Protein AF-A0A7S2TZH8-F1 (afdb_monomer_lite)

Organism: NCBI:txid641309

Structure (mmCIF, N/CA/C/O backbone):
data_AF-A0A7S2TZH8-F1
#
_entry.id   AF-A0A7S2TZH8-F1
#
loop_
_atom_site.group_PDB
_atom_site.id
_atom_site.type_symbol
_atom_site.label_atom_id
_atom_site.label_alt_id
_atom_site.label_comp_id
_atom_site.label_asym_id
_atom_site.label_entity_id
_atom_site.label_seq_id
_atom_site.pdbx_PDB_ins_code
_atom_site.Cartn_x
_atom_site.Cartn_y
_atom_site.Cartn_z
_atom_site.occupancy
_atom_site.B_iso_or_equiv
_atom_site.auth_seq_id
_atom_site.auth_comp_id
_atom_site.auth_asym_id
_atom_site.auth_atom_id
_atom_site.pdbx_PDB_model_num
ATOM 1 N N . MET A 1 1 ? 3.798 -15.318 5.183 1.00 91.62 1 MET A N 1
ATOM 2 C CA . MET A 1 1 ? 3.689 -14.186 4.236 1.00 91.62 1 MET A CA 1
ATOM 3 C C . MET A 1 1 ? 3.043 -14.670 2.945 1.00 91.62 1 MET A C 1
ATOM 5 O O . MET A 1 1 ? 3.089 -15.868 2.688 1.00 91.62 1 MET A O 1
ATOM 9 N N . ILE A 1 2 ? 2.497 -13.764 2.139 1.00 96.31 2 ILE A N 1
ATOM 10 C CA . ILE A 1 2 ? 2.036 -14.032 0.769 1.00 96.31 2 ILE A CA 1
ATOM 11 C C . ILE A 1 2 ? 2.499 -12.891 -0.139 1.00 96.31 2 ILE A C 1
ATOM 13 O O . ILE A 1 2 ? 2.501 -11.745 0.303 1.00 96.31 2 ILE A O 1
ATOM 17 N N . GLN A 1 3 ? 2.905 -13.190 -1.375 1.00 97.12 3 GLN A N 1
ATOM 18 C CA . GLN A 1 3 ? 3.192 -12.179 -2.396 1.00 97.12 3 GLN A CA 1
ATOM 19 C C . GLN A 1 3 ? 2.067 -12.169 -3.429 1.00 97.12 3 GLN A C 1
ATOM 21 O O . GLN A 1 3 ? 1.777 -13.201 -4.032 1.00 97.12 3 GLN A O 1
ATOM 26 N N . PHE A 1 4 ? 1.486 -10.998 -3.657 1.00 96.94 4 PHE A N 1
ATOM 27 C CA . PHE A 1 4 ? 0.688 -10.715 -4.839 1.00 96.94 4 PHE A CA 1
ATOM 28 C C . PHE A 1 4 ? 1.591 -10.140 -5.928 1.00 96.94 4 PHE A C 1
ATOM 30 O O . PHE A 1 4 ? 2.463 -9.312 -5.655 1.00 96.94 4 PHE A O 1
ATOM 37 N N . GLN A 1 5 ? 1.388 -10.603 -7.156 1.00 96.25 5 GLN A N 1
ATOM 38 C CA . GLN A 1 5 ? 2.059 -10.098 -8.343 1.00 96.25 5 GLN A CA 1
ATOM 39 C C . GLN A 1 5 ? 1.097 -10.213 -9.524 1.00 96.25 5 GLN A C 1
ATOM 41 O O . GLN A 1 5 ? 0.615 -11.304 -9.831 1.00 96.25 5 GLN A O 1
ATOM 46 N N . SER A 1 6 ? 0.815 -9.086 -10.174 1.00 93.81 6 SER A N 1
ATOM 47 C CA . SER A 1 6 ? 0.067 -9.064 -11.429 1.00 93.81 6 SER A CA 1
ATOM 48 C C . SER A 1 6 ? 0.870 -9.756 -12.528 1.00 93.81 6 SER A C 1
ATOM 50 O O . SER A 1 6 ? 2.095 -9.651 -12.573 1.00 93.81 6 SER A O 1
ATOM 52 N N . VAL A 1 7 ? 0.171 -10.392 -13.467 1.00 89.56 7 VAL A N 1
ATOM 53 C CA . VAL A 1 7 ? 0.772 -10.928 -14.700 1.00 89.56 7 VAL A CA 1
ATOM 54 C C . VAL A 1 7 ? 1.416 -9.837 -15.564 1.00 89.56 7 VAL A C 1
ATOM 56 O O . VAL A 1 7 ? 2.284 -10.133 -16.373 1.00 89.56 7 VAL A O 1
ATOM 59 N N . GLU A 1 8 ? 1.014 -8.580 -15.367 1.00 88.69 8 GLU A N 1
ATOM 60 C CA . GLU A 1 8 ? 1.571 -7.399 -16.040 1.00 88.69 8 GLU A CA 1
ATOM 61 C C . GLU A 1 8 ? 2.917 -6.960 -15.436 1.00 88.69 8 GLU A C 1
ATOM 63 O O . GLU A 1 8 ? 3.571 -6.065 -15.962 1.00 88.69 8 GLU A O 1
ATOM 68 N N . VAL A 1 9 ? 3.339 -7.548 -14.310 1.00 92.69 9 VAL A N 1
ATOM 69 C CA . VAL A 1 9 ? 4.592 -7.191 -13.639 1.00 92.69 9 VAL A CA 1
ATOM 70 C C . VAL A 1 9 ? 5.610 -8.310 -13.775 1.00 92.69 9 VAL A C 1
ATOM 72 O O . VAL A 1 9 ? 5.431 -9.421 -13.271 1.00 92.69 9 VAL A O 1
ATOM 75 N N . MET A 1 10 ? 6.741 -7.972 -14.384 1.00 93.12 10 MET A N 1
ATOM 76 C CA . MET A 1 10 ? 7.949 -8.780 -14.351 1.00 93.12 10 MET A CA 1
ATOM 77 C C . MET A 1 10 ? 8.867 -8.241 -13.258 1.00 93.12 10 MET A C 1
ATOM 79 O O . MET A 1 10 ? 9.319 -7.096 -13.302 1.00 93.12 10 MET A O 1
ATOM 83 N N . ALA A 1 11 ? 9.150 -9.085 -12.272 1.00 93.25 11 ALA A N 1
ATOM 84 C CA . ALA A 1 11 ? 10.054 -8.777 -11.178 1.00 93.25 11 ALA A CA 1
ATOM 85 C C . ALA A 1 11 ? 11.093 -9.891 -11.044 1.00 93.25 11 ALA A C 1
ATOM 87 O O . ALA A 1 11 ? 10.761 -11.077 -11.024 1.00 93.25 11 ALA A O 1
ATOM 88 N N . SER A 1 12 ? 12.368 -9.516 -10.943 1.00 92.81 12 SER A N 1
ATOM 89 C CA . SER A 1 12 ? 13.434 -10.473 -10.659 1.00 92.81 12 SER A CA 1
ATOM 90 C C . SER A 1 12 ? 13.278 -11.069 -9.247 1.00 92.81 12 SER A C 1
ATOM 92 O O . SER A 1 12 ? 12.779 -10.393 -8.344 1.00 92.81 12 SER A O 1
ATOM 94 N N . PRO A 1 13 ? 13.783 -12.290 -8.975 1.00 93.25 13 PRO A N 1
ATOM 95 C CA . PRO A 1 13 ? 13.750 -12.865 -7.625 1.00 93.25 13 PRO A CA 1
ATOM 96 C C . PRO A 1 13 ? 14.422 -11.983 -6.561 1.00 93.25 13 PRO A C 1
ATOM 98 O O . PRO A 1 13 ? 14.101 -12.072 -5.377 1.00 93.25 13 PRO A O 1
ATOM 101 N N . ARG A 1 14 ? 15.359 -11.120 -6.976 1.00 94.75 14 ARG A N 1
ATOM 102 C CA . ARG A 1 14 ? 16.012 -10.145 -6.099 1.00 94.75 14 ARG A CA 1
ATOM 103 C C . ARG A 1 14 ? 15.022 -9.108 -5.564 1.00 94.75 14 ARG A C 1
ATOM 105 O O . ARG A 1 14 ? 15.139 -8.736 -4.404 1.00 94.75 14 ARG A O 1
ATOM 112 N N . ILE A 1 15 ? 14.045 -8.682 -6.366 1.00 96.12 15 ILE A N 1
ATOM 113 C CA . ILE A 1 15 ? 13.006 -7.734 -5.940 1.00 96.12 15 ILE A CA 1
ATOM 114 C C . ILE A 1 15 ? 12.156 -8.349 -4.830 1.00 96.12 15 ILE A C 1
ATOM 116 O O . ILE A 1 15 ? 12.009 -7.741 -3.775 1.00 96.12 15 ILE A O 1
ATOM 120 N N . SER A 1 16 ? 11.682 -9.584 -5.016 1.00 95.88 16 SER A N 1
ATOM 121 C CA . SER A 1 16 ? 10.938 -10.306 -3.977 1.00 95.88 16 SER A CA 1
ATOM 122 C C . SER A 1 16 ? 11.729 -10.422 -2.675 1.00 95.88 16 SER A C 1
ATOM 124 O O . SER A 1 16 ? 11.171 -10.180 -1.610 1.00 95.88 16 SER A O 1
ATOM 126 N N . ARG A 1 17 ? 13.036 -10.725 -2.737 1.00 96.25 17 ARG A N 1
ATOM 127 C CA . ARG A 1 17 ? 13.890 -10.760 -1.534 1.00 96.25 17 ARG A CA 1
ATOM 128 C C . ARG A 1 17 ? 13.921 -9.415 -0.815 1.00 96.25 17 ARG A C 1
ATOM 130 O O . ARG A 1 17 ? 13.710 -9.395 0.389 1.00 96.25 17 ARG A O 1
ATOM 137 N N . VAL A 1 18 ? 14.086 -8.311 -1.545 1.00 97.00 18 VAL A N 1
ATOM 138 C CA . VAL A 1 18 ? 14.051 -6.965 -0.951 1.00 97.00 18 VAL A CA 1
ATOM 139 C C . VAL A 1 18 ? 12.703 -6.684 -0.289 1.00 97.00 18 VAL A C 1
ATOM 141 O O . VAL A 1 18 ? 12.671 -6.260 0.860 1.00 97.00 18 VAL A O 1
ATOM 144 N N . LEU A 1 19 ? 11.576 -6.955 -0.953 1.00 98.06 19 LEU A N 1
ATOM 145 C CA . LEU A 1 19 ? 10.261 -6.708 -0.346 1.00 98.06 19 LEU A CA 1
ATOM 146 C C . LEU A 1 19 ? 10.066 -7.518 0.949 1.00 98.06 19 LEU A C 1
ATOM 148 O O . LEU A 1 19 ? 9.522 -7.002 1.924 1.00 98.06 19 LEU A O 1
ATOM 152 N N . VAL A 1 20 ? 10.561 -8.758 0.978 1.00 97.69 20 VAL A N 1
ATOM 153 C CA . VAL A 1 20 ? 10.527 -9.634 2.158 1.00 97.69 20 VAL A CA 1
ATOM 154 C C . VAL A 1 20 ? 11.444 -9.134 3.273 1.00 97.69 20 VAL A C 1
ATOM 156 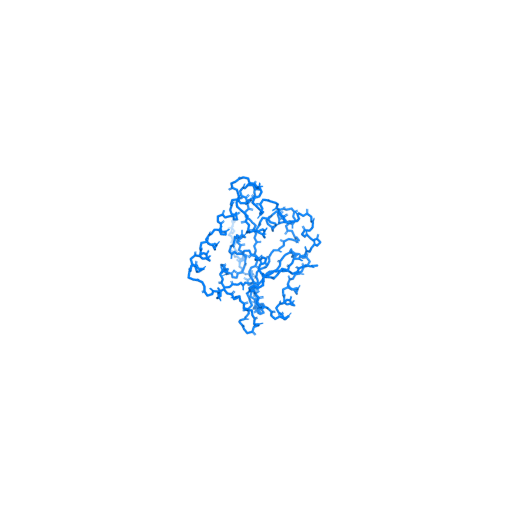O O . VAL A 1 20 ? 11.029 -9.129 4.427 1.00 97.69 20 VAL A O 1
ATOM 159 N N . GLU A 1 21 ? 12.652 -8.664 2.958 1.00 96.81 21 GLU A N 1
ATOM 160 C CA . GLU A 1 21 ? 13.579 -8.076 3.940 1.00 96.81 21 GLU A CA 1
ATOM 161 C C . GLU A 1 21 ? 12.973 -6.849 4.642 1.00 96.81 21 GLU A C 1
ATOM 163 O O . GLU A 1 21 ? 13.198 -6.622 5.832 1.00 96.81 21 GLU A O 1
ATOM 168 N N . TYR A 1 22 ? 12.152 -6.073 3.930 1.00 97.62 22 TYR A N 1
ATOM 169 C CA . TYR A 1 22 ? 11.456 -4.914 4.489 1.00 97.62 22 TYR A CA 1
ATOM 170 C C . TYR A 1 22 ? 10.176 -5.288 5.254 1.00 97.62 22 TYR A C 1
ATOM 172 O O . TYR A 1 22 ? 9.649 -4.444 5.995 1.00 97.62 22 TYR A O 1
ATOM 180 N N . LEU A 1 23 ? 9.676 -6.524 5.117 1.00 98.06 23 LEU A N 1
ATOM 181 C CA . LEU A 1 23 ? 8.510 -7.040 5.838 1.00 98.06 23 LEU A CA 1
ATOM 182 C C . LEU A 1 23 ? 8.918 -7.480 7.254 1.00 98.06 23 LEU A C 1
ATOM 184 O O . LEU A 1 23 ? 9.037 -8.659 7.574 1.00 98.06 23 LEU A O 1
ATOM 188 N N . GLN A 1 24 ? 9.153 -6.485 8.104 1.00 96.75 24 GLN A N 1
ATOM 189 C CA . GLN A 1 24 ? 9.595 -6.658 9.487 1.00 96.75 24 GLN A CA 1
ATOM 190 C C . GLN A 1 24 ? 8.422 -6.936 10.442 1.00 96.75 24 GLN A C 1
ATOM 192 O O . GLN A 1 24 ? 7.250 -6.815 10.082 1.00 96.75 24 GLN A O 1
ATOM 197 N N . GLU A 1 25 ? 8.729 -7.249 11.704 1.00 97.00 25 GLU A N 1
ATOM 198 C CA . GLU A 1 25 ? 7.733 -7.568 12.738 1.00 97.00 25 GLU A CA 1
ATOM 199 C C . GLU A 1 25 ? 6.642 -6.493 12.890 1.00 97.00 25 GLU A C 1
ATOM 201 O O . GLU A 1 25 ? 5.471 -6.821 13.059 1.00 97.00 25 GLU A O 1
ATOM 206 N N . ASN A 1 26 ? 6.985 -5.213 12.740 1.00 97.75 26 ASN A N 1
ATOM 207 C CA . ASN A 1 26 ? 6.043 -4.093 12.832 1.00 97.75 26 ASN A CA 1
ATOM 208 C C . ASN A 1 26 ? 5.299 -3.763 11.520 1.00 97.75 26 ASN A C 1
ATOM 210 O O . ASN A 1 26 ? 4.552 -2.785 11.456 1.00 97.75 26 ASN A O 1
ATOM 214 N N . THR A 1 27 ? 5.529 -4.535 10.458 1.00 98.44 27 THR A N 1
ATOM 215 C CA . THR A 1 27 ? 5.052 -4.246 9.103 1.00 98.44 27 THR A CA 1
ATOM 216 C C . THR A 1 27 ? 3.922 -5.198 8.718 1.00 98.44 27 THR A C 1
ATOM 218 O O . THR A 1 27 ? 4.018 -6.408 8.926 1.00 98.44 27 THR A O 1
ATOM 221 N N . LEU A 1 28 ? 2.844 -4.647 8.161 1.00 98.69 28 LEU A N 1
ATOM 222 C CA . LEU A 1 28 ? 1.724 -5.399 7.593 1.00 98.69 28 LEU A CA 1
ATOM 223 C C . LEU A 1 28 ? 1.988 -5.770 6.135 1.00 98.69 28 LEU A C 1
ATOM 225 O O . LEU A 1 28 ? 1.740 -6.905 5.733 1.00 98.69 28 LEU A O 1
ATOM 229 N N . VAL A 1 29 ? 2.464 -4.802 5.353 1.00 98.81 29 VAL A N 1
ATOM 230 C CA . VAL A 1 29 ? 2.607 -4.931 3.904 1.00 98.81 29 VAL A CA 1
ATOM 231 C C . VAL A 1 29 ? 3.777 -4.106 3.388 1.00 98.81 29 VAL A C 1
ATOM 233 O O . VAL A 1 29 ? 4.039 -2.996 3.865 1.00 98.81 29 VAL A O 1
ATOM 236 N N . VAL A 1 30 ? 4.460 -4.655 2.390 1.00 98.81 30 VAL A N 1
ATOM 237 C CA . VAL A 1 30 ? 5.505 -3.983 1.620 1.00 98.81 30 VAL A CA 1
ATOM 238 C C . VAL A 1 30 ? 5.215 -4.166 0.140 1.00 98.81 30 VAL A C 1
ATOM 240 O O . VAL A 1 30 ? 5.073 -5.297 -0.310 1.00 98.81 30 VAL A O 1
ATOM 243 N N . GLY A 1 31 ? 5.159 -3.084 -0.628 1.00 98.62 31 GLY A N 1
ATOM 244 C CA . GLY A 1 31 ? 5.014 -3.150 -2.084 1.00 98.62 31 GLY A CA 1
ATOM 245 C C . GLY A 1 31 ? 6.108 -2.398 -2.813 1.00 98.62 31 GLY A C 1
ATOM 246 O O . GLY A 1 31 ? 6.799 -1.559 -2.234 1.00 98.62 31 GLY A O 1
ATOM 247 N N . ALA A 1 32 ? 6.268 -2.717 -4.091 1.00 98.19 32 ALA A N 1
ATOM 248 C CA . ALA A 1 32 ? 7.165 -1.994 -4.976 1.00 98.19 32 ALA A CA 1
ATOM 249 C C . ALA A 1 32 ? 6.462 -0.759 -5.556 1.00 98.19 32 ALA A C 1
ATOM 251 O O . ALA A 1 32 ? 5.329 -0.850 -6.028 1.00 98.19 32 ALA A O 1
ATOM 252 N N . ALA A 1 33 ? 7.149 0.383 -5.565 1.00 97.56 33 ALA A N 1
ATOM 253 C CA . ALA A 1 33 ? 6.692 1.556 -6.293 1.00 97.56 33 ALA A CA 1
ATOM 254 C C . ALA A 1 33 ? 6.761 1.274 -7.801 1.00 97.56 33 ALA A C 1
ATOM 256 O O . ALA A 1 33 ? 7.826 0.993 -8.351 1.00 97.56 33 ALA A O 1
ATOM 257 N N . LEU A 1 34 ? 5.605 1.344 -8.452 1.00 95.00 34 LEU A N 1
ATOM 258 C CA . LEU A 1 34 ? 5.451 1.322 -9.909 1.00 95.00 34 LEU A CA 1
ATOM 259 C C . LEU A 1 34 ? 5.331 2.753 -10.447 1.00 95.00 34 LEU A C 1
ATOM 261 O O . LEU A 1 34 ? 4.980 3.651 -9.685 1.00 95.00 34 LEU A O 1
ATOM 265 N N . THR A 1 35 ? 5.561 2.940 -11.749 1.00 90.44 35 THR A N 1
ATOM 266 C CA . THR A 1 35 ? 5.659 4.249 -12.425 1.00 90.44 35 THR A CA 1
ATOM 267 C C . THR A 1 35 ? 4.542 5.237 -12.076 1.00 90.44 35 THR A C 1
ATOM 269 O O . THR A 1 35 ? 4.824 6.417 -11.901 1.00 90.44 35 THR A O 1
ATOM 272 N N . ASP A 1 36 ? 3.303 4.766 -11.903 1.00 91.31 36 ASP A N 1
ATOM 273 C CA . ASP A 1 36 ? 2.146 5.643 -11.667 1.00 91.31 36 ASP A CA 1
ATOM 274 C C . ASP A 1 36 ? 1.784 5.840 -10.187 1.00 91.31 36 ASP A C 1
ATOM 276 O O . ASP A 1 36 ? 0.723 6.385 -9.865 1.00 91.31 36 ASP A O 1
ATOM 280 N N . HIS A 1 37 ? 2.626 5.381 -9.259 1.00 95.31 37 HIS A N 1
ATOM 281 C CA . HIS A 1 37 ? 2.467 5.772 -7.861 1.00 95.31 37 HIS A CA 1
ATOM 282 C C . HIS A 1 37 ? 2.852 7.241 -7.680 1.00 95.31 37 HIS A C 1
ATOM 284 O O . HIS A 1 37 ? 3.836 7.721 -8.242 1.00 95.31 37 HIS A O 1
ATOM 290 N N . LEU A 1 38 ? 2.155 7.937 -6.781 1.00 96.00 38 LEU A N 1
ATOM 291 C CA . LEU A 1 38 ? 2.580 9.247 -6.283 1.00 96.00 38 LEU A CA 1
ATOM 292 C C . LEU A 1 38 ? 3.664 9.077 -5.210 1.00 96.00 38 LEU A C 1
ATOM 294 O O . LEU A 1 38 ? 3.489 9.448 -4.047 1.00 96.00 38 LEU A O 1
ATOM 298 N N . PHE A 1 39 ? 4.786 8.470 -5.600 1.00 97.69 39 PHE A N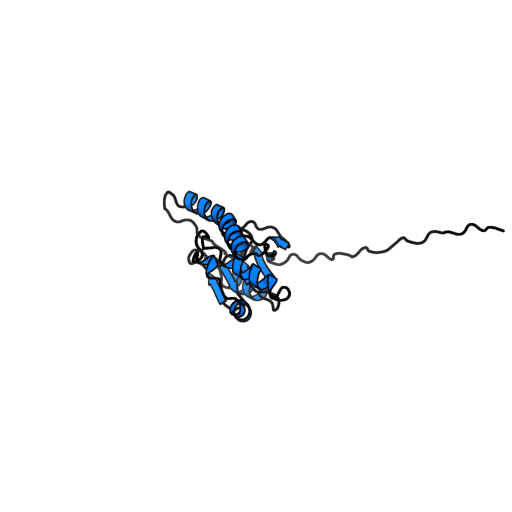 1
ATOM 299 C CA . PHE A 1 39 ? 5.903 8.224 -4.700 1.00 97.69 39 PHE A CA 1
ATOM 300 C C . PHE A 1 39 ? 6.570 9.539 -4.277 1.00 97.69 39 PHE A C 1
ATOM 302 O O . PHE A 1 39 ? 6.879 10.409 -5.089 1.00 97.69 39 PHE A O 1
ATOM 309 N N . LYS A 1 40 ? 6.812 9.653 -2.974 1.00 97.50 40 LYS A N 1
ATOM 310 C CA . LYS A 1 40 ? 7.490 10.766 -2.297 1.00 97.50 40 LYS A CA 1
ATOM 311 C C . LYS A 1 40 ? 8.132 10.212 -1.029 1.00 97.50 40 LYS A C 1
ATOM 313 O O . LYS A 1 40 ? 7.364 9.693 -0.219 1.00 97.50 40 LYS A O 1
ATOM 318 N N . PRO A 1 41 ? 9.462 10.284 -0.838 1.00 97.31 41 PRO A N 1
ATOM 319 C CA . PRO A 1 41 ? 10.119 9.737 0.349 1.00 97.31 41 PRO A CA 1
ATOM 320 C C . PRO A 1 41 ? 9.490 10.217 1.666 1.00 97.31 41 PRO A C 1
ATOM 322 O O . PRO A 1 41 ? 9.010 11.346 1.763 1.00 97.31 41 PRO A O 1
ATOM 325 N N . GLY A 1 42 ? 9.500 9.364 2.693 1.00 97.69 42 GLY A N 1
ATOM 326 C CA . GLY A 1 42 ? 8.991 9.692 4.028 1.00 97.69 42 GLY A CA 1
ATOM 327 C C . GLY A 1 42 ? 7.584 9.162 4.311 1.00 97.69 42 GLY A C 1
ATOM 328 O O . GLY A 1 42 ? 7.126 8.204 3.691 1.00 97.69 42 GLY A O 1
ATOM 329 N N . LEU A 1 43 ? 6.916 9.737 5.313 1.00 98.25 43 LEU A N 1
ATOM 330 C CA . LEU A 1 43 ? 5.561 9.342 5.702 1.00 98.25 43 LEU A CA 1
ATOM 331 C C . LEU A 1 43 ? 4.538 10.070 4.826 1.00 98.25 43 LEU A C 1
ATOM 333 O O . LEU A 1 43 ? 4.533 11.297 4.785 1.00 98.25 43 LEU A O 1
ATOM 337 N N . GLN A 1 44 ? 3.680 9.315 4.149 1.00 98.56 44 GLN A N 1
ATOM 338 C CA . GLN A 1 44 ? 2.626 9.836 3.284 1.00 98.56 44 GLN A CA 1
ATOM 339 C C . GLN A 1 44 ? 1.253 9.373 3.773 1.00 98.56 44 GLN A C 1
ATOM 341 O O . GLN A 1 44 ? 1.124 8.330 4.420 1.00 98.56 44 GLN A O 1
ATOM 346 N N . GLU A 1 45 ? 0.221 10.139 3.431 1.00 98.19 45 GLU A N 1
ATOM 347 C CA . GLU A 1 45 ? -1.167 9.702 3.564 1.00 98.19 45 GLU A CA 1
ATOM 348 C C . GLU A 1 45 ? -1.422 8.488 2.661 1.00 98.19 45 GLU A C 1
ATOM 350 O O . GLU A 1 45 ? -0.956 8.450 1.519 1.00 98.19 45 GLU A O 1
ATOM 355 N N . LEU A 1 46 ? -2.160 7.496 3.159 1.00 98.25 46 LEU A N 1
ATOM 356 C CA . LEU A 1 46 ? -2.504 6.287 2.418 1.00 98.25 46 LEU A CA 1
ATOM 357 C C . LEU A 1 46 ? -3.721 6.512 1.508 1.00 98.25 46 LEU A C 1
ATOM 359 O O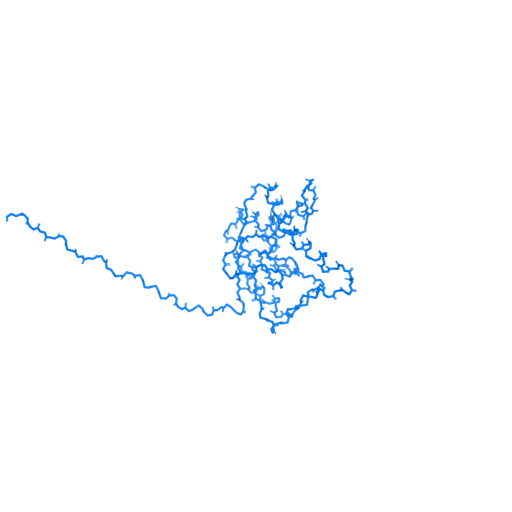 . LEU A 1 46 ? -4.841 6.684 1.966 1.00 98.25 46 LEU A O 1
ATOM 363 N N . ASN A 1 47 ? -3.544 6.421 0.197 1.00 97.12 47 ASN A N 1
ATOM 364 C CA . ASN A 1 47 ? -4.643 6.518 -0.761 1.00 97.12 47 ASN A CA 1
ATOM 365 C C . ASN A 1 47 ? -4.424 5.572 -1.947 1.00 97.12 47 ASN A C 1
ATOM 367 O O . ASN A 1 47 ? -3.470 4.792 -1.984 1.00 97.12 47 ASN A O 1
ATOM 371 N N . GLY A 1 48 ? -5.305 5.644 -2.944 1.00 96.44 48 GLY A N 1
ATOM 372 C CA . GLY A 1 48 ? -5.234 4.792 -4.129 1.00 96.44 48 GLY A CA 1
ATOM 373 C C . GLY A 1 48 ? -3.956 4.935 -4.972 1.00 96.44 48 GLY A C 1
ATOM 374 O O . GLY A 1 48 ? -3.725 4.089 -5.826 1.00 96.44 48 GLY A O 1
ATOM 375 N N . LEU A 1 49 ? -3.123 5.962 -4.760 1.00 96.94 49 LEU A N 1
ATOM 376 C CA . LEU A 1 49 ? -1.885 6.212 -5.515 1.00 96.94 49 LEU A CA 1
ATOM 377 C C . LEU A 1 49 ? -0.601 6.172 -4.673 1.00 96.94 49 LEU A C 1
ATOM 379 O O . LEU A 1 49 ? 0.490 6.145 -5.236 1.00 96.94 49 LEU A O 1
ATOM 383 N N . THR A 1 50 ? -0.711 6.188 -3.347 1.00 98.12 50 THR A N 1
ATOM 384 C CA . THR A 1 50 ? 0.428 6.086 -2.416 1.00 98.12 50 THR A CA 1
ATOM 385 C C . THR A 1 50 ? 0.499 4.721 -1.731 1.00 98.12 50 THR A C 1
ATOM 387 O O . THR A 1 50 ? 1.537 4.337 -1.202 1.00 98.12 50 THR A O 1
ATOM 390 N N . SER A 1 51 ? -0.600 3.965 -1.722 1.00 98.19 51 SER A N 1
ATOM 391 C CA . SER A 1 51 ? -0.639 2.641 -1.104 1.00 98.19 51 SER A CA 1
ATOM 392 C C . SER A 1 51 ? 0.217 1.611 -1.851 1.00 98.19 51 SER A C 1
ATOM 394 O O . SER A 1 51 ? 0.399 1.719 -3.062 1.00 98.19 51 SER A O 1
ATOM 396 N N . PRO A 1 52 ? 0.721 0.577 -1.154 1.00 98.25 52 PRO A N 1
ATOM 397 C CA . PRO A 1 52 ? 1.339 -0.572 -1.803 1.00 98.25 52 PRO A CA 1
ATOM 398 C C . PRO A 1 52 ? 0.281 -1.395 -2.544 1.00 98.25 52 PRO A C 1
ATOM 400 O O . PRO A 1 52 ? -0.462 -2.155 -1.923 1.00 98.25 52 PRO A O 1
ATOM 403 N N . TRP A 1 53 ? 0.200 -1.245 -3.867 1.00 97.38 53 TRP A N 1
ATOM 404 C CA . TRP A 1 53 ? -0.775 -1.988 -4.666 1.00 97.38 53 TRP A CA 1
ATOM 405 C C . TRP A 1 53 ? -0.495 -3.489 -4.661 1.00 97.38 53 TRP A C 1
ATOM 407 O O . TRP A 1 53 ? 0.644 -3.928 -4.845 1.00 97.38 53 TRP A O 1
ATOM 417 N N . ASN A 1 54 ? -1.565 -4.288 -4.622 1.00 96.81 54 ASN A N 1
ATOM 418 C CA . ASN A 1 54 ? -1.492 -5.739 -4.825 1.00 96.81 54 ASN A CA 1
ATOM 419 C C . ASN A 1 54 ? -0.904 -6.138 -6.196 1.00 96.81 54 ASN A C 1
ATOM 421 O O . ASN A 1 54 ? -0.555 -7.298 -6.401 1.00 96.81 54 ASN A O 1
ATOM 425 N N . THR A 1 55 ? -0.729 -5.189 -7.123 1.00 95.25 55 THR A N 1
ATOM 426 C CA . THR A 1 55 ? 0.018 -5.386 -8.372 1.00 95.25 55 THR A CA 1
ATOM 427 C C . THR A 1 55 ? 1.427 -5.946 -8.127 1.00 95.25 55 THR A C 1
ATOM 429 O O . THR A 1 55 ? 1.876 -6.780 -8.910 1.00 95.25 55 THR A O 1
ATOM 432 N N . LEU A 1 56 ? 2.111 -5.533 -7.051 1.00 97.81 56 LEU A N 1
ATOM 433 C CA . LEU A 1 56 ? 3.329 -6.181 -6.556 1.00 97.81 56 LEU A CA 1
ATOM 434 C C . LEU A 1 56 ? 3.545 -5.846 -5.071 1.00 97.81 56 LEU A C 1
ATOM 436 O O . LEU A 1 56 ? 4.177 -4.839 -4.736 1.00 97.81 56 LEU A O 1
ATOM 440 N N . ALA A 1 57 ? 3.041 -6.704 -4.181 1.00 98.44 57 ALA A N 1
ATOM 441 C CA . ALA A 1 57 ? 3.138 -6.51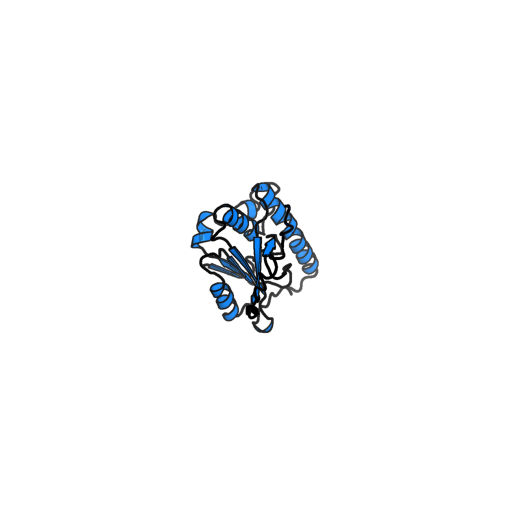1 -2.734 1.00 98.44 57 ALA A CA 1
ATOM 442 C C . ALA A 1 57 ? 3.273 -7.826 -1.960 1.00 98.44 57 ALA A C 1
ATOM 444 O O . ALA A 1 57 ? 2.716 -8.854 -2.337 1.00 98.44 57 ALA A O 1
ATOM 445 N N . VAL A 1 58 ? 3.986 -7.778 -0.837 1.00 98.62 58 VAL A N 1
ATOM 446 C CA . VAL A 1 58 ? 4.143 -8.873 0.121 1.00 98.62 58 VAL A CA 1
ATOM 447 C C . VAL A 1 58 ? 3.428 -8.507 1.416 1.00 98.62 58 VAL A C 1
ATOM 449 O O . VAL A 1 58 ? 3.702 -7.467 2.014 1.00 98.62 58 VAL A O 1
ATOM 452 N N . TRP A 1 59 ? 2.536 -9.385 1.865 1.00 98.69 59 TRP A N 1
ATOM 453 C CA . TRP A 1 59 ? 1.742 -9.222 3.078 1.00 98.69 59 TRP A CA 1
ATOM 454 C C . TRP A 1 59 ? 2.158 -10.212 4.162 1.00 98.69 59 TRP A C 1
ATOM 456 O O . TRP A 1 59 ? 2.419 -11.397 3.903 1.00 98.69 59 TRP A O 1
ATOM 466 N N . ASP A 1 60 ? 2.134 -9.754 5.409 1.00 98.56 60 ASP A N 1
ATOM 467 C CA . ASP A 1 60 ? 2.133 -10.637 6.567 1.00 98.56 60 ASP A CA 1
ATOM 468 C C . ASP A 1 60 ? 0.728 -11.231 6.750 1.00 98.56 60 ASP A C 1
ATOM 470 O O . ASP A 1 60 ? -0.197 -10.564 7.208 1.00 98.56 60 ASP A O 1
ATOM 474 N N . VAL A 1 61 ? 0.577 -12.507 6.388 1.00 97.38 61 VAL A N 1
ATOM 475 C CA . VAL A 1 61 ? -0.700 -13.238 6.449 1.00 97.38 61 VAL A CA 1
ATOM 476 C C . VAL A 1 61 ? -1.206 -13.386 7.879 1.00 97.38 61 VAL A C 1
ATOM 478 O O . VAL A 1 61 ? -2.408 -13.283 8.096 1.00 97.38 61 VAL A O 1
ATOM 481 N N . SER A 1 62 ? -0.320 -13.586 8.857 1.00 97.31 62 SER A N 1
ATOM 482 C CA . SER A 1 62 ? -0.725 -13.729 10.259 1.00 97.31 62 SER A CA 1
ATOM 483 C C . SER A 1 62 ? -1.373 -12.441 10.757 1.00 97.31 62 SER A C 1
ATOM 485 O O . SER A 1 62 ? -2.372 -12.476 11.470 1.00 97.31 62 SER A O 1
ATOM 487 N N . LYS A 1 63 ? -0.848 -11.289 10.324 1.00 98.06 63 LYS A N 1
ATOM 488 C CA . LYS A 1 63 ? -1.465 -9.992 10.602 1.00 98.06 63 LYS A CA 1
ATOM 489 C C . LYS A 1 63 ? -2.725 -9.789 9.764 1.00 98.06 63 LYS A C 1
ATOM 491 O O . LYS A 1 63 ? -3.772 -9.488 10.327 1.00 98.06 63 LYS A O 1
ATOM 496 N N . LEU A 1 64 ? -2.665 -9.988 8.450 1.00 97.25 64 LEU A N 1
ATOM 497 C CA . LEU A 1 64 ? -3.813 -9.790 7.562 1.00 97.25 64 LEU A CA 1
ATOM 498 C C . LEU A 1 64 ? -5.030 -10.624 7.997 1.00 97.25 64 LEU A C 1
ATOM 500 O O . LEU A 1 64 ? -6.143 -10.118 7.947 1.00 97.25 64 LEU A O 1
ATOM 504 N N . ALA A 1 65 ? -4.833 -11.836 8.520 1.00 96.50 65 ALA A N 1
ATOM 505 C CA . ALA A 1 65 ? -5.905 -12.743 8.931 1.00 96.50 65 ALA A CA 1
ATOM 506 C C . ALA A 1 65 ? -6.858 -12.192 10.011 1.00 96.50 65 ALA A C 1
ATOM 508 O O . ALA A 1 65 ? -7.974 -12.693 10.125 1.00 96.50 65 ALA A O 1
ATOM 509 N N . HIS A 1 66 ? -6.479 -11.173 10.800 1.00 94.62 66 HIS A N 1
ATOM 510 C CA . HIS A 1 66 ? -7.419 -10.620 11.794 1.00 94.62 66 HIS A CA 1
ATOM 511 C C . HIS A 1 66 ? -8.519 -9.751 11.166 1.00 94.62 66 HIS A C 1
ATOM 513 O O . HIS A 1 66 ? -9.542 -9.521 11.802 1.00 94.62 66 HIS A O 1
ATOM 519 N N . THR A 1 67 ? -8.301 -9.230 9.956 1.00 94.69 67 THR A N 1
ATOM 520 C CA . THR A 1 67 ? -9.260 -8.346 9.268 1.00 94.69 67 THR A CA 1
ATOM 521 C C . THR A 1 67 ? -9.632 -8.847 7.877 1.00 94.69 67 THR A C 1
ATOM 523 O O . THR A 1 67 ? -10.716 -8.537 7.397 1.00 94.69 67 THR A O 1
ATOM 526 N N . ASN A 1 68 ? -8.754 -9.635 7.250 1.00 95.00 68 ASN A N 1
ATOM 527 C CA . ASN A 1 68 ? -8.762 -9.984 5.831 1.00 95.00 68 ASN A CA 1
ATOM 528 C C . ASN A 1 68 ? -8.820 -8.737 4.926 1.00 95.00 68 ASN A C 1
ATOM 530 O O . ASN A 1 68 ? -8.656 -7.602 5.388 1.00 95.00 68 ASN A O 1
ATOM 534 N N . PHE A 1 69 ? -9.006 -8.955 3.624 1.00 96.56 69 PHE A N 1
ATOM 535 C CA . PHE A 1 69 ? -9.530 -7.915 2.743 1.00 96.56 69 PHE A CA 1
ATOM 536 C C . PHE A 1 69 ? -11.032 -7.765 2.991 1.00 96.56 69 PHE A C 1
ATOM 538 O O . PHE A 1 69 ? -11.726 -8.732 3.313 1.00 96.56 69 PHE A O 1
ATOM 545 N N . LEU A 1 70 ? -11.521 -6.534 2.893 1.00 95.12 70 LEU A N 1
ATOM 546 C CA . LEU A 1 70 ? -12.879 -6.184 3.286 1.00 95.12 70 LEU A CA 1
ATOM 547 C C . LEU A 1 70 ? -13.804 -6.235 2.071 1.00 95.12 70 LEU A C 1
ATOM 549 O O . LEU A 1 70 ? -13.485 -5.649 1.044 1.00 95.12 70 LEU A O 1
ATOM 553 N N . GLY A 1 71 ? -14.999 -6.817 2.215 1.00 93.38 71 GLY A N 1
ATOM 554 C CA . GLY A 1 71 ? -15.978 -6.896 1.117 1.00 93.38 71 GLY A CA 1
ATOM 555 C C . GLY A 1 71 ? -16.453 -5.533 0.586 1.00 93.38 71 GLY A C 1
ATOM 556 O O . GLY A 1 71 ? -16.988 -5.441 -0.517 1.00 93.38 71 GLY A O 1
ATOM 557 N N . ILE A 1 72 ? -16.221 -4.442 1.328 1.00 92.88 72 ILE A N 1
ATOM 558 C CA . ILE A 1 72 ? -16.422 -3.081 0.812 1.00 92.88 72 ILE A CA 1
ATOM 559 C C . ILE A 1 72 ? -15.510 -2.771 -0.379 1.00 92.88 72 ILE A C 1
ATOM 561 O O . ILE A 1 72 ? -15.905 -2.053 -1.295 1.00 92.88 72 ILE A O 1
ATOM 565 N N . SER A 1 73 ? -14.315 -3.355 -0.392 1.00 91.94 73 SER A N 1
ATOM 566 C CA . SER A 1 73 ? -13.348 -3.211 -1.469 1.00 91.94 73 SER A CA 1
ATOM 567 C C . SER A 1 73 ? -13.621 -4.122 -2.663 1.00 91.94 73 SER A C 1
ATOM 569 O O . SER A 1 73 ? -13.045 -3.888 -3.720 1.00 91.94 73 SER A O 1
ATOM 571 N N . ASP A 1 74 ? -14.561 -5.062 -2.535 1.00 90.31 74 ASP A N 1
ATOM 572 C CA . ASP A 1 74 ? -15.105 -5.860 -3.641 1.00 90.31 74 ASP A CA 1
ATOM 573 C C . ASP A 1 74 ? -16.326 -5.184 -4.301 1.00 90.31 74 ASP A C 1
ATOM 575 O O . ASP A 1 74 ? -16.910 -5.706 -5.248 1.00 90.31 74 ASP A O 1
ATOM 579 N N . GLY A 1 75 ? -16.743 -4.010 -3.807 1.00 90.12 75 GLY A N 1
ATOM 580 C CA . GLY A 1 75 ? -17.915 -3.293 -4.315 1.00 90.12 75 GLY A CA 1
ATOM 581 C C . GLY A 1 75 ? -19.259 -3.901 -3.900 1.00 90.12 75 GLY A C 1
ATOM 582 O O . GLY A 1 75 ? -20.271 -3.678 -4.560 1.00 90.12 75 GLY A O 1
ATOM 583 N N . VAL A 1 76 ? -19.288 -4.670 -2.805 1.00 90.38 76 VAL A N 1
ATOM 584 C CA . VAL A 1 76 ? -20.518 -5.298 -2.280 1.00 90.38 76 VAL A CA 1
ATOM 585 C C . VAL A 1 76 ? -21.447 -4.266 -1.621 1.00 90.38 76 VAL A C 1
ATOM 587 O O . VAL A 1 76 ? -22.653 -4.484 -1.514 1.00 90.38 76 VAL A O 1
ATOM 590 N N . VAL A 1 77 ? -20.906 -3.123 -1.188 1.00 90.38 77 VAL A N 1
ATOM 591 C CA . VAL A 1 77 ? -21.684 -2.030 -0.588 1.00 90.38 77 VAL A CA 1
ATOM 592 C C . VAL A 1 77 ? -22.282 -1.146 -1.694 1.00 90.38 77 VAL A C 1
ATOM 594 O O . VAL A 1 77 ? -21.526 -0.601 -2.502 1.00 90.38 77 VAL A O 1
ATOM 597 N N . PRO A 1 78 ? -23.615 -0.936 -1.734 1.00 89.81 78 PRO A N 1
ATOM 598 C CA . PRO A 1 78 ? -24.250 -0.105 -2.754 1.00 89.81 78 PRO A CA 1
ATOM 599 C C . PRO A 1 78 ? -23.646 1.302 -2.835 1.00 89.81 78 PRO A C 1
ATOM 601 O O . PRO A 1 78 ? -23.553 2.011 -1.835 1.00 89.81 78 PRO A O 1
ATOM 604 N N . GLY A 1 79 ? -23.251 1.712 -4.042 1.00 87.44 79 GLY A N 1
ATOM 605 C CA . GLY A 1 79 ? -22.654 3.028 -4.292 1.00 87.44 79 GLY A CA 1
ATOM 606 C C . GLY A 1 79 ? -21.161 3.141 -3.962 1.00 87.44 79 GLY A C 1
ATOM 607 O O . GLY A 1 79 ? -20.581 4.195 -4.213 1.00 87.44 79 GLY A O 1
ATOM 608 N N . VAL A 1 80 ? -20.521 2.078 -3.464 1.00 92.25 80 VAL A N 1
ATOM 609 C CA . VAL A 1 80 ? -19.072 2.024 -3.232 1.00 92.25 80 VAL A CA 1
ATOM 610 C C . VAL A 1 80 ? -18.444 1.074 -4.243 1.00 92.25 80 VAL A C 1
ATOM 612 O O . VAL A 1 80 ? -18.797 -0.097 -4.318 1.00 92.25 80 VAL A O 1
ATOM 615 N N . GLN A 1 81 ? -17.518 1.582 -5.050 1.00 92.31 81 GLN A N 1
ATOM 616 C CA . GLN A 1 81 ? -16.818 0.780 -6.052 1.00 92.31 81 GLN A CA 1
ATOM 617 C C . GLN A 1 81 ? -15.587 0.086 -5.452 1.00 92.31 81 GLN A C 1
ATOM 619 O O . GLN A 1 81 ? -14.877 0.660 -4.622 1.00 92.31 81 GLN A O 1
ATOM 624 N N . GLY A 1 82 ? -15.311 -1.131 -5.923 1.00 91.94 82 GLY A N 1
ATOM 625 C CA . GLY A 1 82 ? -14.149 -1.925 -5.517 1.00 91.94 82 GLY A CA 1
ATOM 626 C C . GLY A 1 82 ? -12.849 -1.631 -6.280 1.00 91.94 82 GLY A C 1
ATOM 627 O O . GLY A 1 82 ? -12.812 -0.758 -7.150 1.00 91.94 82 GLY A O 1
ATOM 628 N N . GLY A 1 83 ? -11.776 -2.374 -5.983 1.00 89.69 83 GLY A N 1
ATOM 629 C CA . GLY A 1 83 ? -10.510 -2.351 -6.740 1.00 89.69 83 GLY A CA 1
ATOM 630 C C . GLY A 1 83 ? -9.408 -1.419 -6.215 1.00 89.69 83 GLY A C 1
ATOM 631 O O . GLY A 1 83 ? -8.660 -0.869 -7.031 1.00 89.69 83 GLY A O 1
ATOM 632 N N . VAL A 1 84 ? -9.385 -1.182 -4.899 1.00 92.94 84 VAL A N 1
ATOM 633 C CA . VAL A 1 84 ? -8.298 -0.549 -4.110 1.00 92.94 84 VAL A CA 1
ATOM 634 C C . VAL A 1 84 ? -8.274 -1.177 -2.706 1.00 92.94 84 VAL A C 1
ATOM 636 O O . VAL A 1 84 ? -8.322 -0.496 -1.679 1.00 92.94 84 VAL A O 1
ATOM 639 N N . GLU A 1 85 ? -8.302 -2.509 -2.668 1.00 95.62 85 GLU A N 1
ATOM 640 C CA . GLU A 1 85 ? -8.493 -3.324 -1.465 1.00 95.62 85 GLU A CA 1
ATOM 641 C C . GLU A 1 85 ? -7.435 -3.057 -0.391 1.00 95.62 85 GLU A C 1
ATOM 643 O O . GLU A 1 85 ? -7.730 -3.088 0.808 1.00 95.62 85 GLU A O 1
ATOM 648 N N . GLU A 1 86 ? -6.212 -2.743 -0.816 1.00 97.25 86 GLU A N 1
ATOM 649 C CA . GLU A 1 86 ? -5.100 -2.411 0.061 1.00 97.25 86 GLU A CA 1
ATOM 650 C C . GLU A 1 86 ? -5.402 -1.222 0.980 1.00 97.25 86 GLU A C 1
ATOM 652 O O . GLU A 1 86 ? -5.057 -1.274 2.160 1.00 97.25 86 GLU A O 1
ATOM 657 N N . VAL A 1 87 ? -6.084 -0.177 0.494 1.00 97.88 87 VAL A N 1
ATOM 658 C CA . VAL A 1 87 ? -6.293 1.054 1.273 1.00 97.88 87 VAL A CA 1
ATOM 659 C C . VAL A 1 87 ? -7.176 0.773 2.484 1.00 97.88 87 VAL A C 1
ATOM 661 O O . VAL A 1 87 ? -6.803 1.073 3.617 1.00 97.88 87 VAL A O 1
ATOM 664 N N . ALA A 1 88 ? -8.329 0.148 2.255 1.00 97.44 88 ALA A N 1
ATOM 665 C CA . ALA A 1 88 ? -9.277 -0.174 3.311 1.00 97.44 88 ALA A CA 1
ATOM 666 C C . ALA A 1 88 ? -8.686 -1.169 4.327 1.00 97.44 88 ALA A C 1
ATOM 668 O O . ALA A 1 88 ? -8.814 -0.970 5.538 1.00 97.44 88 ALA A O 1
ATOM 669 N N . ALA A 1 89 ? -7.992 -2.207 3.841 1.00 98.19 89 ALA A N 1
ATOM 670 C CA . ALA A 1 89 ? -7.379 -3.224 4.691 1.00 98.19 89 ALA A CA 1
ATOM 671 C C . ALA A 1 89 ? -6.260 -2.649 5.576 1.00 98.19 89 ALA A C 1
ATOM 673 O O . ALA A 1 89 ? -6.242 -2.892 6.785 1.00 98.19 89 ALA A O 1
ATOM 674 N N . ILE A 1 90 ? -5.349 -1.853 5.003 1.00 98.62 90 ILE A N 1
ATOM 675 C CA . ILE A 1 90 ? -4.254 -1.222 5.752 1.00 98.62 90 ILE A CA 1
ATOM 676 C C . ILE A 1 90 ? -4.815 -0.231 6.773 1.00 98.62 90 ILE A C 1
ATOM 678 O O . ILE A 1 90 ? -4.424 -0.300 7.937 1.00 98.62 90 ILE A O 1
ATOM 682 N N . THR A 1 91 ? -5.737 0.653 6.376 1.00 98.50 91 THR A N 1
ATOM 683 C CA . THR A 1 91 ? -6.293 1.671 7.280 1.00 98.50 91 THR A CA 1
ATOM 684 C C . THR A 1 91 ? -6.991 1.041 8.481 1.00 98.50 91 THR A C 1
ATOM 686 O O . THR A 1 91 ? -6.693 1.403 9.620 1.00 98.50 91 THR A O 1
ATOM 689 N N . LEU A 1 92 ? -7.873 0.056 8.265 1.00 98.38 92 LEU A N 1
ATOM 690 C CA . LEU A 1 92 ? -8.539 -0.639 9.371 1.00 98.38 92 LEU A CA 1
ATOM 691 C C . LEU A 1 92 ? -7.513 -1.289 10.305 1.00 98.38 92 LEU A C 1
ATOM 693 O O . LEU A 1 92 ? -7.610 -1.198 11.530 1.00 98.38 92 LEU A O 1
ATOM 697 N N . ARG A 1 93 ? -6.499 -1.933 9.728 1.00 98.06 93 ARG A N 1
ATOM 698 C CA . ARG A 1 93 ? -5.483 -2.638 10.498 1.00 98.06 93 ARG A CA 1
ATOM 699 C C . ARG A 1 93 ? -4.587 -1.677 11.289 1.00 98.06 93 ARG A C 1
ATOM 701 O O . ARG A 1 93 ? -4.239 -1.979 12.428 1.00 98.06 93 ARG A O 1
ATOM 708 N N . GLN A 1 94 ? -4.281 -0.502 10.748 1.00 98.38 94 GLN A N 1
ATOM 709 C CA . GLN A 1 94 ? -3.592 0.572 11.467 1.00 98.38 94 GLN A CA 1
ATOM 710 C C . GLN A 1 94 ? -4.435 1.150 12.603 1.00 98.38 94 GLN A C 1
ATOM 712 O O . GLN A 1 94 ? -3.890 1.397 13.675 1.00 98.38 94 GLN A O 1
ATOM 717 N N . ALA A 1 95 ? -5.748 1.297 12.413 1.00 98.00 95 ALA A N 1
ATOM 718 C CA . ALA A 1 95 ? -6.650 1.751 13.469 1.00 98.00 95 ALA A CA 1
ATOM 719 C C . ALA A 1 95 ? -6.723 0.751 14.639 1.00 98.00 95 ALA A C 1
ATOM 721 O O . ALA A 1 95 ? -6.691 1.151 15.801 1.00 98.00 95 ALA A O 1
ATOM 722 N N . LEU A 1 96 ? -6.770 -0.554 14.346 1.00 97.88 96 LEU A N 1
ATOM 723 C CA . LEU A 1 96 ? -6.847 -1.609 15.366 1.00 97.88 96 LEU A CA 1
ATOM 724 C C . LEU A 1 96 ? -5.490 -1.926 16.017 1.00 97.88 96 LEU A C 1
ATOM 726 O O . LEU A 1 96 ? -5.417 -2.242 17.204 1.00 97.88 96 LEU A O 1
ATOM 730 N N . HIS A 1 97 ? -4.407 -1.875 15.241 1.00 97.62 97 HIS A N 1
ATOM 731 C CA . HIS A 1 97 ? -3.078 -2.328 15.649 1.00 97.62 97 HIS A CA 1
ATOM 732 C C . HIS A 1 97 ? -1.969 -1.388 15.136 1.00 97.62 97 HIS A C 1
ATOM 734 O O . HIS A 1 97 ? -1.118 -1.807 14.341 1.00 97.62 97 HIS A O 1
ATOM 740 N N . PRO A 1 98 ? -1.912 -0.128 15.605 1.00 96.38 98 PRO A N 1
ATOM 741 C CA . PRO A 1 98 ? -1.043 0.909 15.032 1.00 96.38 98 PRO A CA 1
ATOM 742 C C . PRO A 1 98 ? 0.454 0.583 15.116 1.00 96.38 98 PRO A C 1
ATOM 744 O O . PRO A 1 98 ? 1.224 0.957 14.238 1.00 96.38 98 PRO A O 1
ATOM 747 N N . LYS A 1 99 ? 0.879 -0.161 16.146 1.00 96.62 99 LYS A N 1
ATOM 748 C CA . LYS A 1 99 ? 2.296 -0.500 16.374 1.00 96.62 99 LYS A CA 1
ATOM 749 C C . LYS A 1 99 ? 2.826 -1.618 15.472 1.00 96.62 99 LYS A C 1
ATOM 751 O O . LYS A 1 99 ? 4.037 -1.753 15.336 1.00 96.62 99 LYS A O 1
ATOM 756 N N . THR A 1 100 ? 1.948 -2.435 14.891 1.00 97.31 100 THR A N 1
ATOM 757 C CA . THR A 1 100 ? 2.338 -3.647 14.147 1.00 97.31 100 THR A CA 1
ATOM 758 C C . THR A 1 100 ? 1.831 -3.668 12.710 1.00 97.31 100 THR A C 1
ATOM 760 O O . THR A 1 100 ? 1.915 -4.700 12.048 1.00 97.31 100 THR A O 1
ATOM 763 N N . SER A 1 101 ? 1.313 -2.538 12.222 1.00 98.31 101 SER A N 1
ATOM 764 C CA . SER A 1 101 ? 0.590 -2.465 10.950 1.00 98.31 101 SER A CA 1
ATOM 765 C C . SER A 1 101 ? 1.150 -1.422 9.985 1.00 98.31 101 SER A C 1
ATOM 767 O O . SER A 1 101 ? 0.411 -0.809 9.215 1.00 98.31 101 SER A O 1
ATOM 769 N N . MET A 1 102 ? 2.465 -1.196 10.015 1.00 98.56 102 MET A N 1
ATOM 770 C CA . MET A 1 102 ? 3.099 -0.286 9.063 1.00 98.56 102 MET A CA 1
ATOM 771 C C . MET A 1 102 ? 2.909 -0.787 7.626 1.00 98.56 102 MET A C 1
ATOM 773 O O . MET A 1 102 ? 3.077 -1.975 7.350 1.00 98.56 102 MET A O 1
ATOM 777 N N . ALA A 1 103 ? 2.610 0.132 6.712 1.00 98.81 103 ALA A N 1
ATOM 778 C CA . ALA A 1 103 ? 2.664 -0.104 5.276 1.00 98.81 103 ALA A CA 1
ATOM 779 C C . ALA A 1 103 ? 3.911 0.570 4.701 1.00 98.81 103 ALA A C 1
ATOM 781 O O . ALA A 1 103 ? 4.252 1.688 5.103 1.00 98.81 103 ALA A O 1
ATOM 782 N N . LYS A 1 104 ? 4.594 -0.104 3.775 1.00 98.81 104 LYS A N 1
ATOM 783 C CA . LYS A 1 104 ? 5.799 0.419 3.122 1.00 98.81 104 LYS A CA 1
ATOM 784 C C . LYS A 1 104 ? 5.672 0.334 1.603 1.00 98.81 104 LYS A C 1
ATOM 786 O O . LYS A 1 104 ? 5.280 -0.706 1.079 1.00 98.81 104 LYS A O 1
ATOM 791 N N . LEU A 1 105 ? 6.049 1.404 0.911 1.00 98.75 105 LEU A N 1
ATOM 792 C CA . LEU A 1 105 ? 6.193 1.436 -0.545 1.00 98.75 105 LEU A CA 1
ATOM 793 C C . LEU A 1 105 ? 7.669 1.667 -0.874 1.00 98.75 105 LEU A C 1
ATOM 795 O O . LEU A 1 105 ? 8.254 2.645 -0.409 1.00 98.75 105 LEU A O 1
ATOM 799 N N . ILE A 1 106 ? 8.278 0.755 -1.626 1.00 98.38 106 ILE A N 1
ATOM 800 C CA . ILE A 1 106 ? 9.721 0.737 -1.878 1.00 98.38 106 ILE A CA 1
ATOM 801 C C . ILE A 1 106 ? 10.000 1.152 -3.319 1.00 98.38 106 ILE A C 1
ATOM 803 O O . ILE A 1 106 ? 9.629 0.437 -4.250 1.00 98.38 106 ILE A O 1
ATOM 807 N N . LEU A 1 107 ? 10.685 2.277 -3.509 1.00 97.62 107 LEU A N 1
ATOM 808 C CA . LEU A 1 107 ? 11.228 2.667 -4.804 1.00 97.62 107 LEU A CA 1
ATOM 809 C C . LEU A 1 107 ? 12.502 1.870 -5.080 1.00 97.62 107 LEU A C 1
ATOM 811 O O . LEU A 1 107 ? 13.500 1.996 -4.370 1.00 97.62 107 LEU A O 1
ATOM 815 N N . LEU A 1 108 ? 12.443 1.030 -6.111 1.00 96.25 108 LEU A N 1
ATOM 816 C CA . LEU A 1 108 ? 13.543 0.169 -6.526 1.00 96.25 108 LEU A CA 1
ATOM 817 C C . LEU A 1 108 ? 14.300 0.810 -7.698 1.00 96.25 108 LEU A C 1
ATOM 819 O O . LEU A 1 108 ? 13.665 1.346 -8.608 1.00 96.25 108 LEU A O 1
ATOM 823 N N . PRO A 1 109 ? 15.640 0.722 -7.733 1.00 93.38 109 PRO A N 1
ATOM 824 C CA . PRO A 1 109 ? 16.420 1.227 -8.850 1.00 93.38 109 PRO A CA 1
ATOM 825 C C . PRO A 1 109 ? 16.076 0.502 -10.162 1.00 93.38 109 PRO A C 1
ATOM 827 O O . PRO A 1 109 ? 15.924 -0.727 -10.144 1.00 93.38 109 PRO A O 1
ATOM 830 N N . PRO A 1 110 ? 16.040 1.201 -11.315 1.00 88.06 110 PRO A N 1
ATOM 831 C CA . PRO A 1 110 ? 15.690 0.602 -12.608 1.00 88.06 110 PRO A CA 1
ATOM 832 C C . PRO A 1 110 ? 16.516 -0.646 -12.964 1.00 88.06 110 PRO A C 1
ATOM 834 O O . PRO A 1 110 ? 15.995 -1.620 -13.507 1.00 88.06 110 PRO A O 1
ATOM 837 N N . GLN A 1 111 ? 17.795 -0.674 -12.579 1.00 90.06 111 GLN A N 1
ATOM 838 C CA . GLN A 1 111 ? 18.711 -1.794 -12.819 1.00 90.06 111 GLN A CA 1
ATOM 839 C C . GLN A 1 111 ? 18.334 -3.099 -12.095 1.00 90.06 111 GLN A C 1
ATOM 841 O O . GLN A 1 111 ? 18.935 -4.138 -12.360 1.00 90.06 111 GLN A O 1
ATOM 846 N N . MET A 1 112 ? 17.362 -3.083 -11.174 1.00 91.06 112 MET A N 1
ATOM 847 C CA . MET A 1 112 ? 16.859 -4.302 -10.526 1.00 91.06 112 MET A CA 1
ATOM 848 C C . MET A 1 112 ? 15.872 -5.095 -11.396 1.00 91.06 112 MET A C 1
ATOM 850 O O . MET A 1 112 ? 15.514 -6.221 -11.029 1.00 91.06 112 MET A O 1
ATOM 854 N N . GLY A 1 113 ? 15.469 -4.537 -12.544 1.00 85.25 113 GLY A N 1
ATOM 855 C CA . GLY A 1 113 ? 14.621 -5.212 -13.522 1.00 85.25 113 GLY A CA 1
ATOM 856 C C . GLY A 1 113 ? 13.165 -5.316 -13.078 1.00 85.25 113 GLY A C 1
ATOM 857 O O . GLY A 1 113 ? 12.563 -6.376 -13.230 1.00 85.25 113 GLY A O 1
ATOM 858 N N . LEU A 1 114 ? 12.621 -4.246 -12.487 1.00 92.06 114 LEU A N 1
ATOM 859 C CA . LEU A 1 114 ? 11.182 -4.115 -12.283 1.00 92.06 114 LEU A CA 1
ATOM 860 C C . LEU A 1 114 ? 10.572 -3.542 -13.558 1.00 92.06 114 LEU A C 1
ATOM 862 O O . LEU A 1 114 ? 10.847 -2.397 -13.911 1.00 92.06 114 LEU A O 1
ATOM 866 N N . ILE A 1 115 ? 9.762 -4.340 -14.243 1.00 88.19 115 ILE A N 1
ATOM 867 C CA . ILE A 1 115 ? 9.061 -3.917 -15.451 1.00 88.19 115 ILE A CA 1
ATOM 868 C C . ILE A 1 115 ? 7.572 -4.101 -15.197 1.00 88.19 115 ILE A C 1
ATOM 870 O O . ILE A 1 115 ? 7.123 -5.200 -14.876 1.00 88.19 115 ILE A O 1
ATOM 874 N N . TRP A 1 116 ? 6.818 -3.016 -15.334 1.00 85.50 116 TRP A N 1
ATOM 875 C CA . TRP A 1 116 ? 5.366 -3.063 -15.393 1.00 85.50 116 TRP A CA 1
ATOM 876 C C . TRP A 1 116 ? 4.961 -2.838 -16.841 1.00 85.50 116 TRP A C 1
ATOM 878 O O . TRP A 1 116 ? 5.058 -1.725 -17.354 1.00 85.50 116 TRP A O 1
ATOM 888 N N . ASP A 1 117 ? 4.610 -3.928 -17.511 1.00 78.56 117 ASP A N 1
ATOM 889 C CA . ASP A 1 117 ? 4.230 -3.898 -18.911 1.00 78.56 117 ASP A CA 1
ATOM 890 C C . ASP A 1 117 ? 2.767 -3.472 -19.035 1.00 78.56 117 ASP A C 1
ATOM 892 O O . ASP A 1 117 ? 1.837 -4.242 -18.783 1.00 78.56 117 ASP A O 1
ATOM 896 N N . THR A 1 118 ? 2.570 -2.206 -19.390 1.00 71.19 118 THR A N 1
ATOM 897 C CA . THR A 1 118 ? 1.261 -1.636 -19.717 1.00 71.19 118 THR A CA 1
ATOM 898 C C . THR A 1 118 ? 1.022 -1.572 -21.229 1.00 71.19 118 THR A C 1
ATOM 900 O O . THR A 1 118 ? -0.055 -1.148 -21.658 1.00 71.19 118 THR A O 1
ATOM 903 N N . ALA A 1 119 ? 1.980 -2.026 -22.050 1.00 63.03 119 ALA A N 1
ATOM 904 C CA . ALA A 1 119 ? 1.937 -1.945 -23.503 1.00 63.03 119 ALA A CA 1
ATOM 905 C C . ALA A 1 119 ? 1.109 -3.093 -24.097 1.00 63.03 119 ALA A C 1
ATOM 907 O O . ALA A 1 119 ? 1.620 -4.036 -24.695 1.00 63.03 119 ALA A O 1
ATOM 908 N N . PHE A 1 120 ? -0.213 -2.994 -23.981 1.00 56.84 120 PHE A N 1
ATOM 909 C CA . PHE A 1 120 ? -1.121 -3.825 -24.766 1.00 56.84 120 PHE A CA 1
ATOM 910 C C . PHE A 1 120 ? -1.668 -2.993 -25.927 1.00 56.84 120 PHE A C 1
ATOM 912 O O . PHE A 1 120 ? -2.181 -1.897 -25.722 1.00 56.84 120 PHE A O 1
ATOM 919 N N . VAL A 1 121 ? -1.513 -3.534 -27.135 1.00 54.56 121 VAL A N 1
ATOM 920 C CA . VAL A 1 121 ? -1.620 -2.912 -28.471 1.00 54.56 121 VAL A CA 1
ATOM 921 C C . VAL A 1 121 ? -3.054 -2.488 -28.867 1.00 54.56 121 VAL A C 1
ATOM 923 O O . VAL A 1 121 ? -3.450 -2.658 -30.013 1.00 54.56 121 VAL A O 1
ATOM 926 N N . ASP A 1 122 ? -3.863 -1.978 -27.939 1.00 64.38 122 ASP A N 1
ATOM 927 C CA . ASP A 1 122 ? -5.270 -1.638 -28.190 1.00 64.38 122 ASP A CA 1
ATOM 928 C C . ASP A 1 122 ? -5.524 -0.123 -28.102 1.00 64.38 122 ASP A C 1
ATOM 930 O O . ASP A 1 122 ? -5.188 0.534 -27.107 1.00 64.38 122 ASP A O 1
ATOM 934 N N . GLU A 1 123 ? -6.125 0.432 -29.156 1.00 59.31 123 GLU A N 1
ATOM 935 C CA . GLU A 1 123 ? -6.497 1.844 -29.263 1.00 59.31 123 GLU A CA 1
ATOM 936 C C . GLU A 1 123 ? -7.621 2.151 -28.258 1.00 59.31 123 GLU A C 1
ATOM 938 O O . GLU A 1 123 ? -8.796 1.882 -28.485 1.00 59.31 123 GLU A O 1
ATOM 943 N N . GLY A 1 124 ? -7.248 2.700 -27.100 1.00 67.69 124 GLY A N 1
ATOM 944 C CA . GLY A 1 124 ? -8.177 3.076 -26.025 1.00 67.69 124 GLY A CA 1
ATOM 945 C C . GLY A 1 124 ? -7.717 2.663 -24.628 1.00 67.69 124 GLY A C 1
ATOM 946 O O . GLY A 1 124 ? -8.275 3.130 -23.629 1.00 67.69 124 GLY A O 1
ATOM 947 N N . ARG A 1 125 ? -6.668 1.833 -24.524 1.00 72.38 125 ARG A N 1
ATOM 948 C CA . ARG A 1 125 ? -6.167 1.375 -23.222 1.00 72.38 125 ARG A CA 1
ATOM 949 C C . ARG A 1 125 ? -5.474 2.474 -22.418 1.00 72.38 125 ARG A C 1
ATOM 951 O O . ARG A 1 125 ? -5.619 2.467 -21.202 1.00 72.38 125 ARG A O 1
ATOM 958 N N . GLU A 1 126 ? -4.818 3.440 -23.062 1.00 69.88 126 GLU A N 1
ATOM 959 C CA . GLU A 1 126 ? -4.221 4.598 -22.374 1.00 69.88 126 GLU A CA 1
ATOM 960 C C . GLU A 1 126 ? -5.299 5.446 -21.686 1.00 69.88 126 GLU A C 1
ATOM 962 O O . GLU A 1 126 ? -5.236 5.701 -20.487 1.00 69.88 126 GLU A O 1
ATOM 967 N N . GLU A 1 127 ? -6.368 5.806 -22.399 1.00 75.69 127 GLU A N 1
ATOM 968 C CA . GLU A 1 127 ? -7.474 6.552 -21.795 1.00 75.69 127 GLU A CA 1
ATOM 969 C C . GLU A 1 127 ? -8.185 5.760 -20.694 1.00 75.69 127 GLU A C 1
ATOM 971 O O . GLU A 1 127 ? -8.644 6.334 -19.703 1.00 75.69 127 GLU A O 1
ATOM 976 N N . TYR A 1 128 ? -8.315 4.442 -20.865 1.00 73.81 128 TYR A N 1
ATOM 977 C CA . TYR A 1 128 ? -8.850 3.561 -19.835 1.00 73.81 128 TYR A CA 1
ATOM 978 C C . TYR A 1 128 ? -7.924 3.495 -18.615 1.00 73.81 128 TYR A C 1
ATOM 980 O O . TYR A 1 128 ? -8.409 3.522 -17.485 1.00 73.81 128 TYR A O 1
ATOM 988 N N . HIS A 1 129 ? -6.607 3.457 -18.823 1.00 75.94 129 HIS A N 1
ATOM 989 C CA . HIS A 1 129 ? -5.593 3.470 -17.773 1.00 75.94 129 HIS A CA 1
ATOM 990 C C . H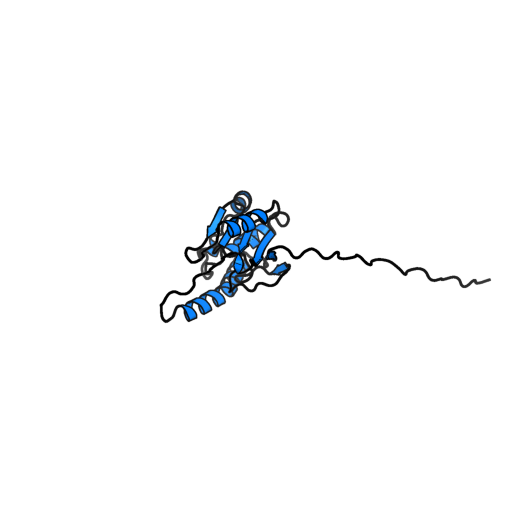IS A 1 129 ? -5.645 4.772 -16.981 1.00 75.94 129 HIS A C 1
ATOM 992 O O . HIS A 1 129 ? -5.820 4.733 -15.767 1.00 75.94 129 HIS A O 1
ATOM 998 N N . GLN A 1 130 ? -5.650 5.921 -17.659 1.00 75.38 130 GLN A N 1
ATOM 999 C CA . GLN A 1 130 ? -5.790 7.231 -17.017 1.00 75.38 130 GLN A CA 1
ATOM 1000 C C . GLN A 1 130 ? -7.094 7.340 -16.216 1.00 75.38 130 GLN A C 1
ATOM 1002 O O . GLN A 1 130 ? -7.087 7.745 -15.051 1.00 75.38 130 GLN A O 1
ATOM 1007 N N . ARG A 1 131 ? -8.224 6.893 -16.785 1.00 79.06 131 ARG A N 1
ATOM 1008 C CA . ARG A 1 131 ? -9.512 6.832 -16.069 1.00 79.06 131 ARG A CA 1
ATOM 1009 C C . ARG A 1 131 ? -9.454 5.897 -14.859 1.00 79.06 131 ARG A C 1
ATOM 1011 O O . ARG A 1 131 ? -9.948 6.245 -13.785 1.00 79.06 131 ARG A O 1
ATOM 1018 N N . LYS A 1 132 ? -8.828 4.725 -15.000 1.00 79.38 132 LYS A N 1
ATOM 1019 C CA . LYS A 1 132 ? -8.645 3.757 -13.913 1.00 79.38 132 LYS A CA 1
ATOM 1020 C C . LYS A 1 132 ? -7.795 4.361 -12.794 1.00 79.38 132 LYS A C 1
ATOM 1022 O O . LYS A 1 132 ? -8.189 4.246 -11.634 1.00 79.38 132 LYS A O 1
ATOM 1027 N N . MET A 1 133 ? -6.703 5.042 -13.125 1.00 81.81 133 MET A N 1
ATOM 1028 C CA . MET A 1 133 ? -5.822 5.712 -12.171 1.00 81.81 133 MET A CA 1
ATOM 1029 C C . MET A 1 133 ? -6.535 6.850 -11.438 1.00 81.81 133 MET A C 1
ATOM 1031 O O . MET A 1 133 ? -6.556 6.853 -10.208 1.00 81.81 133 MET A O 1
ATOM 1035 N N . ALA A 1 134 ? -7.232 7.731 -12.162 1.00 78.00 134 ALA A N 1
ATOM 1036 C CA . ALA A 1 134 ? -8.038 8.796 -11.565 1.00 78.00 134 ALA A CA 1
ATOM 1037 C C . ALA A 1 134 ? -9.119 8.244 -10.617 1.00 78.00 134 ALA A C 1
ATOM 1039 O O . ALA A 1 134 ? -9.332 8.771 -9.526 1.00 78.00 134 ALA A O 1
ATOM 1040 N N . SER A 1 135 ? -9.757 7.127 -10.986 1.00 87.94 135 SER A N 1
ATOM 1041 C CA . SER A 1 135 ? -10.772 6.492 -10.141 1.00 87.94 135 SER A CA 1
ATOM 1042 C C . SER A 1 135 ? -10.207 5.859 -8.865 1.00 87.94 135 SER A C 1
ATOM 1044 O O . SER A 1 135 ? -10.971 5.624 -7.937 1.00 87.94 135 SER A O 1
ATOM 1046 N N . LYS A 1 136 ? -8.904 5.542 -8.775 1.00 92.25 136 LYS A N 1
ATOM 1047 C CA . LYS A 1 136 ? -8.341 4.923 -7.558 1.00 92.25 136 LYS A CA 1
ATOM 1048 C C . LYS A 1 136 ? -8.487 5.840 -6.342 1.00 92.25 136 LYS A C 1
ATOM 1050 O O . LYS A 1 136 ? -8.775 5.355 -5.252 1.00 92.25 136 LYS A O 1
ATOM 1055 N N . LEU A 1 137 ? -8.322 7.150 -6.531 1.00 93.06 137 LEU A N 1
ATOM 1056 C CA . LEU A 1 137 ? -8.459 8.135 -5.457 1.00 93.06 137 LEU A CA 1
ATOM 1057 C C . LEU A 1 137 ? -9.897 8.205 -4.937 1.00 93.06 137 LEU A C 1
ATOM 1059 O O . LEU A 1 137 ? -10.124 8.006 -3.746 1.00 93.06 137 LEU A O 1
ATOM 1063 N N . SER A 1 138 ? -10.870 8.406 -5.830 1.00 93.50 138 SER A N 1
ATOM 1064 C CA . SER A 1 138 ? -12.282 8.509 -5.440 1.00 93.50 138 SER A CA 1
ATOM 1065 C C . SER A 1 138 ? -12.832 7.201 -4.868 1.00 93.50 138 SER A C 1
ATOM 1067 O O . SER A 1 138 ? -13.634 7.225 -3.936 1.00 93.50 138 SER A O 1
ATOM 1069 N N . ARG A 1 139 ? -12.372 6.045 -5.370 1.00 94.88 139 ARG A N 1
ATOM 1070 C CA . ARG A 1 139 ? -12.722 4.728 -4.816 1.00 94.88 139 ARG A CA 1
ATOM 1071 C C . ARG A 1 139 ? -12.183 4.540 -3.404 1.00 94.88 139 ARG A C 1
ATOM 1073 O O . ARG A 1 139 ? -12.931 4.111 -2.530 1.00 94.88 139 ARG A O 1
ATOM 1080 N N . ALA A 1 140 ? -10.922 4.900 -3.169 1.00 96.00 140 ALA A N 1
ATOM 1081 C CA . ALA A 1 140 ? -10.310 4.827 -1.847 1.00 96.00 140 ALA A CA 1
ATOM 1082 C C . ALA A 1 140 ? -11.060 5.715 -0.842 1.00 96.00 140 ALA A C 1
ATOM 1084 O O . ALA A 1 140 ? -11.446 5.247 0.227 1.00 96.00 140 ALA A O 1
ATOM 1085 N N . GLU A 1 141 ? -11.341 6.964 -1.217 1.00 95.62 141 GLU A N 1
ATOM 1086 C CA . GLU A 1 141 ? -12.101 7.903 -0.388 1.00 95.62 141 GLU A CA 1
ATOM 1087 C C . GLU A 1 141 ? -13.505 7.372 -0.056 1.00 95.62 141 GLU A C 1
ATOM 1089 O O . GLU A 1 141 ? -13.912 7.371 1.107 1.00 95.62 141 GLU A O 1
ATOM 1094 N N . ALA A 1 142 ? -14.235 6.860 -1.053 1.00 95.62 142 ALA A N 1
ATOM 1095 C CA . ALA A 1 142 ? -15.571 6.302 -0.853 1.00 95.62 142 ALA A CA 1
ATOM 1096 C C . ALA A 1 142 ? -15.568 5.091 0.096 1.00 95.62 142 ALA A C 1
ATOM 1098 O O . ALA A 1 142 ? -16.438 4.997 0.966 1.00 95.62 142 ALA A O 1
ATOM 1099 N N . GLN A 1 143 ? -14.586 4.191 -0.033 1.00 96.62 143 GLN A N 1
ATOM 1100 C CA . GLN A 1 143 ? -14.438 3.035 0.857 1.00 96.62 143 GLN A CA 1
ATOM 1101 C C . GLN A 1 143 ? -14.139 3.468 2.298 1.00 96.62 143 GLN A C 1
ATOM 1103 O O . GLN A 1 143 ? -14.800 3.005 3.226 1.00 96.62 143 GLN A O 1
ATOM 1108 N N . LEU A 1 144 ? -13.198 4.395 2.501 1.00 97.00 144 LEU A N 1
ATOM 1109 C CA . LEU A 1 144 ? -12.850 4.895 3.836 1.00 97.00 144 LEU A CA 1
ATOM 1110 C C . LEU A 1 144 ? -14.014 5.637 4.500 1.00 97.00 144 LEU A C 1
ATOM 1112 O O . LEU A 1 144 ? -14.310 5.406 5.674 1.00 97.00 144 LEU A O 1
ATOM 1116 N N . LYS A 1 145 ? -14.736 6.458 3.731 1.00 96.44 145 LYS A N 1
ATOM 1117 C CA . LYS A 1 145 ? -15.944 7.145 4.197 1.00 96.44 145 LYS A CA 1
ATOM 1118 C C . LYS A 1 145 ? -17.012 6.160 4.659 1.00 96.44 145 LYS A C 1
ATOM 1120 O O . LYS A 1 145 ? -17.607 6.357 5.714 1.00 96.44 145 LYS A O 1
ATOM 1125 N N . ALA A 1 146 ? -17.255 5.104 3.889 1.00 95.69 146 ALA A N 1
ATOM 1126 C CA . ALA A 1 146 ? -18.245 4.094 4.237 1.00 95.69 146 ALA A CA 1
ATOM 1127 C C . ALA A 1 146 ? -17.812 3.205 5.422 1.00 95.69 146 ALA A C 1
ATOM 1129 O O . ALA A 1 146 ? -18.671 2.714 6.149 1.00 95.69 146 ALA A O 1
ATOM 1130 N N . LEU A 1 147 ? -16.505 3.061 5.672 1.00 94.94 147 LEU A N 1
ATOM 1131 C CA . LEU A 1 147 ? -15.969 2.466 6.905 1.00 94.94 147 LEU A CA 1
ATOM 1132 C C . LEU A 1 147 ? -16.010 3.415 8.114 1.00 94.94 147 LEU A C 1
ATOM 1134 O O . LEU A 1 147 ? -15.824 2.963 9.241 1.00 94.94 147 LEU A O 1
ATOM 1138 N N . GLY A 1 148 ? -16.227 4.716 7.901 1.00 96.69 148 GLY A N 1
ATOM 1139 C CA . GLY A 1 148 ? -16.153 5.725 8.959 1.00 96.69 148 GLY A CA 1
ATOM 1140 C C . GLY A 1 148 ? -14.735 5.934 9.498 1.00 96.69 148 GLY A C 1
ATOM 1141 O O . GLY A 1 148 ? -14.575 6.292 10.663 1.00 96.69 148 GLY A O 1
ATOM 1142 N N . LEU A 1 149 ? -13.709 5.687 8.678 1.00 97.00 149 LEU A N 1
ATOM 1143 C CA . LEU A 1 149 ? -12.303 5.790 9.070 1.00 97.00 149 LEU A CA 1
ATOM 1144 C C . LEU A 1 149 ? -11.619 6.969 8.376 1.00 97.00 149 LEU A C 1
ATOM 1146 O O . LEU A 1 149 ? -11.835 7.227 7.192 1.00 97.00 149 LEU A O 1
ATOM 1150 N N . ALA A 1 150 ? -10.748 7.654 9.117 1.00 96.81 150 ALA A N 1
ATOM 1151 C CA . ALA A 1 150 ? -9.775 8.564 8.528 1.00 96.81 150 ALA A CA 1
ATOM 1152 C C . ALA A 1 150 ? -8.707 7.771 7.763 1.00 96.81 150 ALA A C 1
ATOM 1154 O O . ALA A 1 150 ? -8.484 6.591 8.035 1.00 96.81 150 ALA A O 1
ATOM 1155 N N . SER A 1 151 ? -8.042 8.434 6.819 1.00 97.50 151 SER A N 1
ATOM 1156 C CA . SER A 1 151 ? -6.972 7.827 6.036 1.00 97.50 151 SER A CA 1
ATOM 1157 C C . SER A 1 151 ? -5.818 7.322 6.908 1.00 97.50 151 SER A C 1
ATOM 1159 O O . SER A 1 151 ? -5.458 7.937 7.914 1.00 97.50 151 SER A O 1
ATOM 1161 N N . GLY A 1 152 ? -5.255 6.179 6.515 1.00 98.19 152 GLY A N 1
ATOM 1162 C CA . GLY A 1 152 ? -4.063 5.610 7.128 1.00 98.19 152 GLY A CA 1
ATOM 1163 C C . GLY A 1 152 ? -2.787 6.310 6.659 1.00 98.19 152 GLY A C 1
ATOM 1164 O O . GLY A 1 152 ? -2.807 7.337 5.980 1.00 98.19 152 GLY A O 1
ATOM 1165 N N . VAL A 1 153 ? -1.644 5.711 6.982 1.00 98.62 153 VAL A N 1
ATOM 1166 C CA . VAL A 1 153 ? -0.329 6.209 6.564 1.00 98.62 153 VAL A CA 1
ATOM 1167 C C . VAL A 1 153 ? 0.518 5.118 5.921 1.00 98.62 153 VAL A C 1
ATOM 1169 O O . VAL A 1 153 ? 0.418 3.935 6.249 1.00 98.62 153 VAL A O 1
ATOM 1172 N N . VAL A 1 154 ? 1.405 5.516 5.019 1.00 98.75 154 VAL A N 1
ATOM 1173 C CA . VAL A 1 154 ? 2.358 4.634 4.340 1.00 98.75 154 VAL A CA 1
ATOM 1174 C C . VAL A 1 154 ? 3.737 5.275 4.351 1.00 98.75 154 VAL A C 1
ATOM 1176 O O . VAL A 1 154 ? 3.881 6.482 4.173 1.00 98.75 154 VAL A O 1
ATOM 1179 N N . ARG A 1 155 ? 4.776 4.476 4.602 1.00 98.62 155 ARG A N 1
ATOM 1180 C CA . ARG A 1 155 ? 6.161 4.945 4.543 1.00 98.62 155 ARG A CA 1
ATOM 1181 C C . ARG A 1 155 ? 6.756 4.632 3.177 1.00 98.62 155 ARG A C 1
ATOM 1183 O O . ARG A 1 155 ? 6.904 3.471 2.809 1.00 98.62 155 ARG A O 1
ATOM 1190 N N . HIS A 1 156 ? 7.128 5.669 2.453 1.00 98.62 156 HIS A N 1
ATOM 1191 C CA . HIS A 1 156 ? 7.821 5.577 1.180 1.00 98.62 156 HIS A CA 1
ATOM 1192 C C . HIS A 1 156 ? 9.330 5.576 1.414 1.00 98.62 156 HIS A C 1
ATOM 1194 O O . HIS A 1 156 ? 9.862 6.474 2.074 1.00 98.62 156 HIS A O 1
ATOM 1200 N N . LEU A 1 157 ? 10.009 4.554 0.901 1.00 97.88 157 LEU A N 1
ATOM 1201 C CA . LEU A 1 157 ? 11.437 4.320 1.102 1.00 97.88 157 LEU A CA 1
ATOM 1202 C C . LEU A 1 157 ? 12.120 4.092 -0.240 1.00 97.88 157 LEU A C 1
ATOM 1204 O O . LEU A 1 157 ? 11.559 3.444 -1.118 1.00 97.88 157 LEU A O 1
ATOM 1208 N N . GLU A 1 158 ? 13.340 4.587 -0.378 1.00 96.62 158 GLU A N 1
ATOM 1209 C CA . GLU A 1 158 ? 14.209 4.265 -1.508 1.00 96.62 158 GLU A CA 1
ATOM 1210 C C . GLU A 1 158 ? 15.063 3.042 -1.159 1.00 96.62 158 GLU A C 1
ATOM 1212 O O . GLU A 1 158 ? 15.415 2.836 0.006 1.00 96.62 158 GLU A O 1
ATOM 1217 N N . TYR A 1 159 ? 15.364 2.209 -2.157 1.00 95.12 159 TYR A N 1
ATOM 1218 C CA . TYR A 1 159 ? 16.296 1.091 -2.031 1.00 95.12 159 TYR A CA 1
ATOM 1219 C C . TYR A 1 159 ? 17.568 1.332 -2.873 1.00 95.12 159 TYR A C 1
ATOM 1221 O O . TYR A 1 159 ? 17.448 1.701 -4.039 1.00 95.12 159 TYR A O 1
ATOM 1229 N N . PRO A 1 160 ? 18.778 1.036 -2.356 1.00 90.75 160 PRO A N 1
ATOM 1230 C CA . PRO A 1 160 ? 19.048 0.793 -0.940 1.00 90.75 160 PRO A CA 1
ATOM 1231 C C . PRO A 1 160 ? 18.649 2.021 -0.111 1.00 90.75 160 PRO A C 1
ATOM 1233 O O . PRO A 1 160 ? 18.550 3.119 -0.658 1.00 90.75 160 PRO A O 1
ATOM 1236 N N . LEU A 1 161 ? 18.395 1.830 1.189 1.00 82.69 161 LEU A N 1
ATOM 1237 C CA . LEU A 1 161 ? 18.176 2.982 2.063 1.00 82.69 161 LEU A CA 1
ATOM 1238 C C . LEU A 1 161 ? 19.385 3.910 1.924 1.00 82.69 161 LEU A C 1
ATOM 1240 O O . LEU A 1 161 ? 20.511 3.405 1.920 1.00 82.69 161 LEU A O 1
ATOM 1244 N N . PRO A 1 162 ? 19.174 5.229 1.791 1.00 75.88 162 PRO A N 1
ATOM 1245 C CA . PRO A 1 162 ? 20.286 6.159 1.820 1.00 75.88 162 PRO A CA 1
ATOM 1246 C C . PRO A 1 162 ? 21.058 5.932 3.117 1.00 75.88 162 PRO A C 1
ATOM 1248 O O . PRO A 1 162 ? 20.441 5.765 4.175 1.00 75.88 162 PRO A O 1
ATOM 1251 N N . ASP A 1 163 ? 22.391 5.910 3.028 1.00 66.75 163 ASP A N 1
ATOM 1252 C CA . ASP A 1 163 ? 23.239 5.907 4.214 1.00 66.75 163 ASP A CA 1
ATOM 1253 C C . ASP A 1 163 ? 22.752 7.048 5.101 1.00 66.75 163 ASP A C 1
ATOM 1255 O O . ASP A 1 163 ? 22.687 8.204 4.664 1.00 66.75 163 ASP A O 1
ATOM 1259 N N . SER A 1 164 ? 22.316 6.711 6.314 1.00 51.72 164 SER A N 1
ATOM 1260 C CA . SER A 1 164 ? 21.910 7.697 7.300 1.00 51.72 164 SER A CA 1
ATOM 1261 C C . SER A 1 164 ? 23.128 8.567 7.568 1.00 51.72 164 SER A C 1
ATOM 1263 O O . SER A 1 164 ? 23.987 8.195 8.365 1.00 51.72 164 SER A O 1
ATOM 1265 N N . LYS A 1 165 ? 23.247 9.698 6.866 1.00 40.00 165 LYS A N 1
ATOM 1266 C CA . LYS A 1 165 ? 24.174 10.746 7.266 1.00 40.00 165 LYS A CA 1
ATOM 1267 C C . LYS A 1 165 ? 23.813 11.066 8.703 1.00 40.00 165 LYS A C 1
ATOM 1269 O O . LYS A 1 165 ? 22.648 11.352 8.980 1.00 40.00 165 LYS A O 1
ATOM 1274 N N . GLU A 1 166 ? 24.796 10.909 9.580 1.00 38.34 166 GLU A N 1
ATOM 1275 C CA . GLU A 1 166 ? 24.741 11.280 10.984 1.00 38.34 166 GLU A CA 1
ATOM 1276 C C . GLU A 1 166 ? 23.984 12.601 11.104 1.00 38.34 166 GLU A C 1
ATOM 1278 O O . GLU A 1 166 ? 24.458 13.653 10.674 1.00 38.34 166 GLU A O 1
ATOM 1283 N N . VAL A 1 167 ? 22.765 12.532 11.632 1.00 39.03 167 VAL A N 1
ATOM 1284 C CA . VAL A 1 167 ? 22.128 13.713 12.190 1.00 39.03 167 VAL A CA 1
ATOM 1285 C C . VAL A 1 167 ? 22.899 13.943 13.479 1.00 39.03 167 VAL A C 1
ATOM 1287 O O . VAL A 1 167 ? 22.637 13.287 14.484 1.00 39.03 167 VAL A O 1
ATOM 1290 N N . GLN A 1 168 ? 23.944 14.767 13.397 1.00 33.25 168 GLN A N 1
ATOM 1291 C CA . GLN A 1 168 ? 24.557 15.348 14.579 1.00 33.25 168 GLN A CA 1
ATOM 1292 C C . GLN A 1 168 ? 23.487 16.221 15.225 1.00 33.25 168 GLN A C 1
ATOM 1294 O O . GLN A 1 168 ? 23.021 17.208 14.657 1.00 33.25 168 GLN A O 1
ATOM 1299 N N . ASP A 1 169 ? 23.037 15.741 16.372 1.00 35.97 169 ASP A N 1
ATOM 1300 C CA . ASP A 1 169 ? 22.179 16.425 17.317 1.00 35.97 169 ASP A CA 1
ATOM 1301 C C . ASP A 1 169 ? 23.013 17.561 17.932 1.00 35.97 169 ASP A C 1
ATOM 1303 O O . ASP A 1 169 ? 23.685 17.378 18.942 1.00 35.97 169 ASP A O 1
ATOM 1307 N N . GLU A 1 170 ? 23.074 18.716 17.265 1.00 39.88 170 GLU A N 1
ATOM 1308 C CA . GLU A 1 170 ? 23.523 19.961 17.900 1.00 39.88 170 GLU A CA 1
ATOM 1309 C C . GLU A 1 170 ? 22.342 20.538 18.687 1.00 39.88 170 GLU A C 1
ATOM 1311 O O . GLU A 1 170 ? 21.661 21.477 18.269 1.00 39.88 170 GLU A O 1
ATOM 1316 N N . GLY A 1 171 ? 22.066 19.896 19.819 1.00 35.59 171 GLY A N 1
ATOM 1317 C CA . GLY A 1 171 ? 21.249 20.427 20.893 1.00 35.59 171 GLY A CA 1
ATOM 1318 C C . GLY A 1 171 ? 22.137 20.831 22.067 1.00 35.59 171 GLY A C 1
ATOM 1319 O O . GLY A 1 171 ? 22.986 20.056 22.490 1.00 35.59 171 GLY A O 1
ATOM 1320 N N . GLU A 1 172 ? 21.846 22.019 22.600 1.00 41.47 172 GLU A N 1
ATOM 1321 C CA . GLU A 1 172 ? 22.262 22.557 23.905 1.00 41.47 172 GLU A CA 1
ATOM 1322 C C . GLU A 1 172 ? 23.611 23.290 23.970 1.00 41.47 172 GLU A C 1
ATOM 1324 O O . GLU A 1 172 ? 24.621 22.744 24.388 1.00 41.47 172 GLU A O 1
ATOM 1329 N N . GLU A 1 173 ? 23.578 24.600 23.702 1.00 38.84 173 GLU A N 1
ATOM 1330 C CA . GLU A 1 173 ? 24.315 25.583 24.506 1.00 38.84 173 GLU A CA 1
ATOM 1331 C C . GLU A 1 173 ? 23.647 26.966 24.374 1.00 38.84 173 GLU A C 1
ATOM 1333 O O . GLU A 1 173 ? 23.610 27.544 23.292 1.00 38.84 173 GLU A O 1
ATOM 1338 N N . GLU A 1 174 ? 23.048 27.442 25.472 1.00 38.72 174 GLU A N 1
ATOM 1339 C CA . GLU A 1 174 ? 23.036 28.832 25.976 1.00 38.72 174 GLU A CA 1
ATOM 1340 C C . GLU A 1 174 ? 21.759 29.122 26.787 1.00 38.72 174 GLU A C 1
ATOM 1342 O O . GLU A 1 174 ? 20.812 29.754 26.323 1.00 38.72 174 GLU A O 1
ATOM 1347 N N . GLU A 1 175 ? 21.768 28.729 28.063 1.00 41.88 175 GLU A N 1
ATOM 1348 C CA . GLU A 1 175 ? 20.948 29.382 29.085 1.00 41.88 175 GLU A CA 1
ATOM 1349 C C . GLU A 1 175 ? 21.783 29.581 30.360 1.00 41.88 175 GLU A C 1
ATOM 1351 O O . GLU A 1 175 ? 21.655 28.832 31.316 1.00 41.88 175 GLU A O 1
ATOM 1356 N N . GLU A 1 176 ? 22.671 30.585 30.381 1.00 42.28 176 GLU A N 1
ATOM 1357 C CA . GLU A 1 176 ? 23.133 31.172 31.651 1.00 42.28 176 GLU A CA 1
ATOM 1358 C C . GLU A 1 176 ? 23.807 32.545 31.460 1.00 42.28 176 GLU A C 1
ATOM 1360 O O . GLU A 1 176 ? 25.019 32.646 31.281 1.00 42.28 176 GLU A O 1
ATOM 1365 N N . LYS A 1 177 ? 23.040 33.644 31.540 1.00 41.38 177 LYS A N 1
ATOM 1366 C CA . LYS A 1 177 ? 23.592 34.967 31.903 1.00 41.38 177 LYS A CA 1
ATOM 1367 C C . LYS A 1 177 ? 22.648 35.747 32.819 1.00 41.38 177 LYS A C 1
ATOM 1369 O O . LYS A 1 177 ? 21.810 36.518 32.370 1.00 41.38 177 LYS A O 1
ATOM 1374 N N . GLY A 1 178 ? 22.888 35.579 34.119 1.00 38.25 178 GLY A N 1
ATOM 1375 C CA . GLY A 1 178 ? 23.134 36.690 35.041 1.00 38.25 178 GLY A CA 1
ATOM 1376 C C . GLY A 1 178 ? 21.960 37.602 35.394 1.00 38.25 178 GLY A C 1
ATOM 1377 O O . GLY A 1 178 ? 21.851 38.709 34.872 1.00 38.25 178 GLY A O 1
ATOM 1378 N N . ALA A 1 179 ? 21.190 37.206 36.405 1.00 42.78 179 ALA A N 1
ATOM 1379 C CA . ALA A 1 179 ? 20.411 38.126 37.226 1.00 42.78 179 ALA A CA 1
ATOM 1380 C C . ALA A 1 179 ? 21.054 38.237 38.620 1.00 42.78 179 ALA A C 1
ATOM 1382 O O . ALA A 1 179 ? 20.680 37.532 39.547 1.00 42.78 179 ALA A O 1
ATOM 1383 N N . GLU A 1 180 ? 22.018 39.147 38.771 1.00 41.47 180 GLU A N 1
ATOM 1384 C CA . GLU A 1 180 ? 22.399 39.707 40.072 1.00 41.47 180 GLU A CA 1
ATOM 1385 C C . GLU A 1 180 ? 22.537 41.228 39.927 1.00 41.47 180 GLU A C 1
ATOM 1387 O O . GLU A 1 180 ? 23.526 41.753 39.413 1.00 41.47 180 GLU A O 1
ATOM 1392 N N . LYS A 1 181 ? 21.523 41.959 40.396 1.00 48.31 181 LYS A N 1
ATOM 1393 C CA . LYS A 1 181 ? 21.687 43.331 40.880 1.00 48.31 181 LYS A CA 1
ATOM 1394 C C . LYS A 1 181 ? 21.239 43.353 42.334 1.00 48.31 181 LYS A C 1
ATOM 1396 O O . LYS A 1 181 ? 20.074 43.121 42.631 1.00 48.31 181 LYS A O 1
ATOM 1401 N N . LYS A 1 182 ? 22.221 43.593 43.200 1.00 44.25 182 LYS A N 1
ATOM 1402 C CA . LYS A 1 182 ? 22.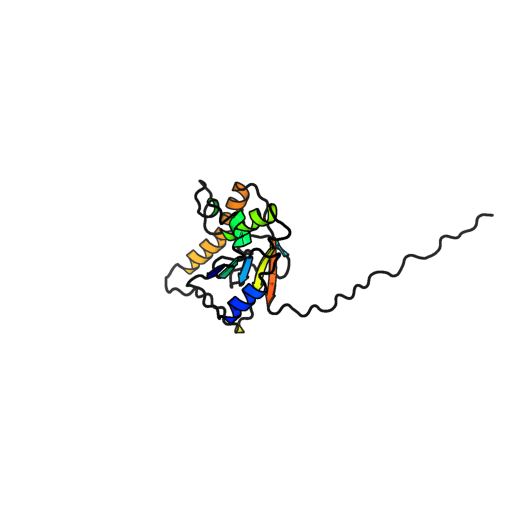099 43.816 44.639 1.00 44.25 182 LYS A CA 1
ATOM 1403 C C . LYS A 1 182 ? 21.226 45.040 44.928 1.00 44.25 182 LYS A C 1
ATOM 1405 O O . LYS A 1 182 ? 21.485 46.107 44.372 1.00 44.25 182 LYS A O 1
ATOM 1410 N N . GLU A 1 183 ? 20.278 44.879 45.842 1.00 42.75 183 GLU A N 1
ATOM 1411 C CA . GLU A 1 183 ? 19.761 45.942 46.704 1.00 42.75 183 GLU A CA 1
ATOM 1412 C C . GLU A 1 183 ? 20.296 45.683 48.118 1.00 42.75 183 GLU A C 1
ATOM 1414 O O . GLU A 1 183 ? 19.944 44.677 48.727 1.00 42.75 183 GLU A O 1
ATOM 1419 N N . GLU A 1 184 ? 21.214 46.540 48.572 1.00 41.22 184 GLU A N 1
ATOM 1420 C CA . GLU A 1 184 ? 21.310 47.124 49.925 1.00 41.22 184 GLU A CA 1
ATOM 1421 C C . GLU A 1 184 ? 22.428 48.178 49.946 1.00 41.22 184 GLU A C 1
ATOM 1423 O O . GLU A 1 184 ? 23.533 47.895 49.421 1.00 41.22 184 GLU A O 1
#

Foldseek 3Di:
DDWQADPLKDADVVVVVVLVVVCDQQEFKEAEDDPQAPFDAFKDWQFLRPARDSNTMDGDCVLCVVPPQDCLQVVPDPPAYHDSSRFLSLQVSCVVPVRRRAAEYEYEDVVSPIGRHQDDPDDCSVVVVVVVSVVRRVNSVRSCVVVVTDTDMHGYAYPPGPDPPDPPPPDDDDDDDDDDDDDD

Radius of gyration: 21.67 Å; chains: 1; bounding box: 49×61×79 Å

pLDDT: mean 86.59, std 18.55, range [33.25, 98.81]

Sequence (184 aa):
MIQFQSVEVMASPRISRVLVEYLQENTLVVGAALTDHLFKPGLQELNGLTSPWNTLAVWDVSKLAHTNFLGISDGVVPGVQGGVEEVAAITLRQALHPKTSMAKLILLPPQMGLIWDTAFVDEGREEYHQRKMASKLSRAEAQLKALGLASGVVRHLEYPLPDSKEVQDEGEEEEEKGAEKKEE

Secondary structure (DSSP, 8-state):
-EEEE-TTEE--HHHHHHHHHH--TTEEEEEEPPTTS---SEEEE-STTTS--TTEEEE-HHHHTTT-S-GGGGT-STT---S-HHHHHHHHHHHH-TTT-EEEEEE--GGG--EE------TTHHHHHHHHHHHHHHHHHHHHHHHT----EEEEEESSPPP---------------------